Protein AF-A0A2S3ZR15-F1 (afdb_monomer_lite)

Sequence (200 aa):
MQLGELKTRAFDKMLEDNATDHAITLAQSPFASWFVGSDPYLRYAGQHGSSTFIANGQVTFKLRSFKETVTVAELVDGVYTFLESLFATTWALENALDQTGVDLQMSDNDAAYLGVSKLHVATVVLETLGEFVHRAEQVGNSWEIDLGDGNDLFATAISLAKMAGNKISKVSIQRIGSKDRLLSVSLNAVTTALNATTNH

pLDDT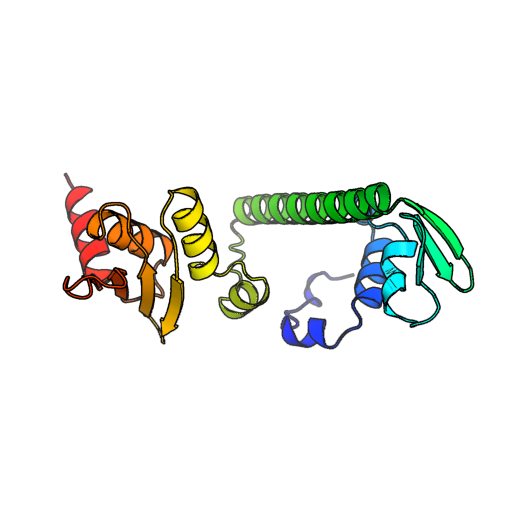: mean 73.23, std 13.87, range [26.91, 91.25]

Organism: NCBI:txid1259217

Radius of gyration: 22.7 Å; chains: 1; bounding box: 61×34×65 Å

Secondary structure (DSSP, 8-state):
--GGG-----HHHHHSS-HHHHHHHHHTSTTGGGSTT--TTTTTTTS-TTSEEEETTEEEEE-SS-EEEEEHHHHHHHHHHHHHHHHHHHHHHHHHHHHTT------HHHHHHTT--HHHHHHHHHHHTT--EEEEEEETTEEEEEE-S-S-HHHHHHHHHHHHGGG--EEEEEETT--S--EEEEHHHHHHHHHHHS--

Structure (mmCIF, N/CA/C/O backbone):
data_AF-A0A2S3ZR15-F1
#
_entry.id   AF-A0A2S3ZR15-F1
#
loop_
_atom_site.group_PDB
_atom_site.id
_atom_site.type_symbol
_atom_site.label_atom_id
_atom_site.label_alt_id
_atom_site.label_comp_id
_atom_site.label_asym_id
_atom_site.label_entity_id
_atom_site.label_seq_id
_atom_site.pdbx_PDB_ins_code
_atom_site.Cartn_x
_atom_site.Cartn_y
_atom_site.Cartn_z
_atom_site.occupancy
_atom_site.B_iso_or_equiv
_atom_site.auth_seq_id
_atom_site.auth_comp_id
_atom_site.auth_asym_id
_atom_site.auth_atom_id
_atom_site.pdbx_PDB_model_num
ATOM 1 N N . MET A 1 1 ? 27.452 11.574 10.977 1.00 38.44 1 MET A N 1
ATOM 2 C CA . MET A 1 1 ? 26.167 12.166 10.554 1.00 38.44 1 MET A CA 1
ATOM 3 C C . MET A 1 1 ? 25.129 11.727 11.576 1.00 38.44 1 MET A C 1
ATOM 5 O O . MET A 1 1 ? 24.963 10.528 11.756 1.00 38.44 1 MET A O 1
ATOM 9 N N . GLN A 1 2 ? 24.585 12.656 12.366 1.00 28.22 2 GLN A N 1
ATOM 10 C CA . GLN A 1 2 ? 23.639 12.337 13.442 1.00 28.22 2 GLN A CA 1
ATOM 11 C C . GLN A 1 2 ? 22.275 11.991 12.827 1.00 28.22 2 GLN A C 1
ATOM 13 O O . GLN A 1 2 ? 21.643 12.840 12.211 1.00 28.22 2 GLN A O 1
ATOM 18 N N . LEU A 1 3 ? 21.812 10.753 13.026 1.00 33.41 3 LEU A N 1
ATOM 19 C CA . LEU A 1 3 ? 20.482 10.263 12.617 1.00 33.41 3 LEU A CA 1
ATOM 20 C C . LEU A 1 3 ? 19.311 11.065 13.232 1.00 33.41 3 LEU A C 1
ATOM 22 O O . LEU A 1 3 ? 18.176 10.923 12.800 1.00 33.41 3 LEU A O 1
ATOM 26 N N . GLY A 1 4 ? 19.583 11.937 14.211 1.00 26.91 4 GLY A N 1
ATOM 27 C CA . GLY A 1 4 ? 18.593 12.761 14.907 1.00 26.91 4 GLY A CA 1
ATOM 28 C C . GLY A 1 4 ? 18.105 14.008 14.158 1.00 26.91 4 GLY A C 1
ATOM 29 O O . GLY A 1 4 ? 17.214 14.680 14.670 1.00 26.91 4 GLY A O 1
ATOM 30 N N . GLU A 1 5 ? 18.655 14.336 12.982 1.00 30.77 5 GLU A N 1
ATOM 31 C CA . GLU A 1 5 ? 18.182 15.463 12.152 1.00 30.77 5 GLU A CA 1
ATOM 32 C C . GLU A 1 5 ? 17.257 15.050 10.997 1.00 30.77 5 GLU A C 1
ATOM 34 O O . GLU A 1 5 ? 16.603 15.910 10.410 1.00 30.77 5 GLU A O 1
ATOM 39 N N . LEU A 1 6 ? 17.061 13.747 10.756 1.00 37.59 6 LEU A N 1
ATOM 40 C CA . LEU A 1 6 ? 15.919 13.221 9.987 1.00 37.59 6 LEU A CA 1
ATOM 41 C C . LEU A 1 6 ? 14.627 13.283 10.829 1.00 37.59 6 LEU A C 1
ATOM 43 O O . LEU A 1 6 ? 13.817 12.360 10.849 1.00 37.59 6 LEU A O 1
ATOM 47 N N . LYS A 1 7 ? 14.438 14.387 11.563 1.00 41.00 7 LYS A N 1
ATOM 48 C CA . LYS A 1 7 ? 13.196 14.712 12.262 1.00 41.00 7 LYS A CA 1
ATOM 49 C C . LYS A 1 7 ? 12.087 14.792 11.224 1.00 41.00 7 LYS A C 1
ATOM 51 O O . LYS A 1 7 ? 12.040 15.757 10.465 1.00 41.00 7 LYS A O 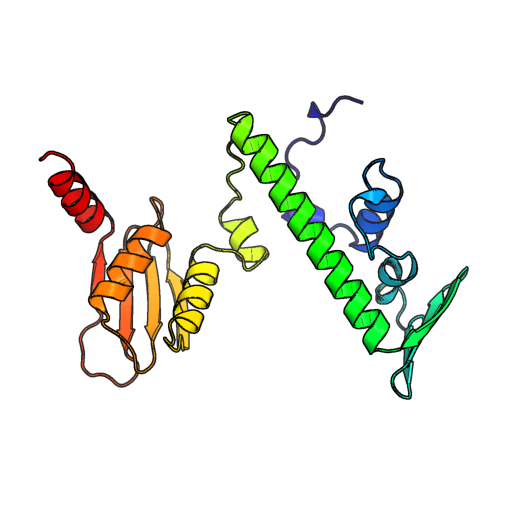1
ATOM 56 N N . THR A 1 8 ? 11.215 13.785 11.228 1.00 47.19 8 THR A N 1
ATOM 57 C CA . THR A 1 8 ? 9.780 13.918 10.940 1.00 47.19 8 THR A CA 1
ATOM 58 C C . THR A 1 8 ? 9.471 14.939 9.844 1.00 47.19 8 THR A C 1
ATOM 60 O O . THR A 1 8 ? 8.844 15.972 10.101 1.00 47.19 8 THR A O 1
ATOM 63 N N . ARG A 1 9 ? 9.936 14.704 8.613 1.00 48.72 9 ARG A N 1
ATOM 64 C CA . ARG A 1 9 ? 9.268 15.344 7.480 1.00 48.72 9 ARG A CA 1
ATOM 65 C C . ARG A 1 9 ? 7.929 14.631 7.341 1.00 48.72 9 ARG A C 1
ATOM 67 O O . ARG A 1 9 ? 7.907 13.411 7.250 1.00 48.72 9 ARG A O 1
ATOM 74 N N . ALA A 1 10 ? 6.832 15.383 7.403 1.00 52.41 10 ALA A N 1
ATOM 75 C CA . ALA A 1 10 ? 5.520 14.845 7.066 1.00 52.41 10 ALA A CA 1
ATOM 76 C C . ALA A 1 10 ? 5.596 14.227 5.662 1.00 52.41 10 ALA A C 1
ATOM 78 O O . ALA A 1 10 ? 6.242 14.820 4.791 1.00 52.41 10 ALA A O 1
ATOM 79 N N . PHE A 1 11 ? 4.965 13.068 5.456 1.00 50.41 11 PHE A N 1
ATOM 80 C CA . PHE A 1 11 ? 4.893 12.397 4.152 1.00 50.41 11 PHE A CA 1
ATOM 81 C C . PHE A 1 11 ? 4.492 13.376 3.041 1.00 50.41 11 PHE A C 1
ATOM 83 O O . PHE A 1 11 ? 5.105 13.368 1.979 1.00 50.41 11 PHE A O 1
ATOM 90 N N . ASP A 1 12 ? 3.591 14.316 3.343 1.00 45.72 12 ASP A N 1
ATOM 91 C CA . ASP A 1 12 ? 3.172 15.419 2.468 1.00 45.72 12 ASP A CA 1
ATOM 92 C C . ASP A 1 12 ? 4.337 16.189 1.823 1.00 45.72 12 ASP A C 1
ATOM 94 O O . ASP A 1 12 ? 4.263 16.568 0.660 1.00 45.72 12 ASP A O 1
ATOM 98 N N . LYS A 1 13 ? 5.451 16.385 2.541 1.00 46.31 13 LYS A N 1
ATOM 99 C CA . LYS A 1 13 ? 6.648 17.052 1.999 1.00 46.31 13 LYS A CA 1
ATOM 100 C C . LYS A 1 13 ? 7.517 16.132 1.147 1.00 46.31 13 LYS A C 1
ATOM 102 O O . LYS A 1 13 ? 8.247 16.628 0.303 1.00 46.31 13 LYS A O 1
ATOM 107 N N . MET A 1 14 ? 7.465 14.816 1.361 1.00 50.53 14 MET A N 1
ATOM 108 C CA . MET A 1 14 ? 8.132 13.855 0.472 1.00 50.53 14 MET A CA 1
ATOM 109 C C . MET A 1 14 ? 7.380 13.697 -0.856 1.00 50.53 14 MET A C 1
ATOM 111 O O . MET A 1 14 ? 8.009 13.321 -1.840 1.00 50.53 14 MET A O 1
ATOM 115 N N . LEU A 1 15 ? 6.078 14.015 -0.890 1.00 50.31 15 LEU A N 1
ATOM 116 C CA . LEU A 1 15 ? 5.246 14.027 -2.102 1.00 50.31 15 LEU A CA 1
ATOM 117 C C . LEU A 1 15 ? 5.545 15.203 -3.037 1.00 50.31 15 LEU A C 1
ATOM 119 O O . LEU A 1 15 ? 5.358 15.084 -4.245 1.00 50.31 15 LEU A O 1
ATOM 123 N N . GLU A 1 16 ? 5.998 16.332 -2.490 1.00 51.22 16 GLU A N 1
ATOM 124 C CA . GLU A 1 16 ? 6.440 17.484 -3.286 1.00 51.22 16 GLU A CA 1
ATOM 125 C C . GLU A 1 16 ? 7.793 17.227 -3.976 1.00 51.22 16 GLU A C 1
ATOM 127 O O . GLU A 1 16 ? 8.112 17.867 -4.980 1.00 51.22 16 GLU A O 1
ATOM 132 N N . ASP A 1 17 ? 8.568 16.265 -3.465 1.00 54.50 17 ASP A N 1
ATOM 133 C CA . ASP A 1 17 ? 9.881 15.894 -3.979 1.00 54.50 17 ASP A CA 1
ATOM 134 C C . ASP A 1 17 ? 9.760 14.871 -5.129 1.00 54.50 17 ASP A C 1
ATOM 136 O O . ASP A 1 17 ? 8.945 13.947 -5.125 1.00 54.50 17 ASP A O 1
ATOM 140 N N . ASN A 1 18 ? 10.608 15.018 -6.147 1.00 62.28 18 ASN A N 1
ATOM 141 C CA . ASN A 1 18 ? 10.594 14.176 -7.339 1.00 62.28 18 ASN A CA 1
ATOM 142 C C . ASN A 1 18 ? 10.956 12.724 -6.977 1.00 62.28 18 ASN A C 1
ATOM 144 O O . ASN A 1 18 ? 12.038 12.465 -6.453 1.00 62.28 18 ASN A O 1
ATOM 148 N N . ALA A 1 19 ? 10.087 11.757 -7.293 1.00 63.28 19 ALA A N 1
ATOM 149 C CA . ALA A 1 19 ? 10.317 10.331 -7.016 1.00 63.28 19 ALA A CA 1
ATOM 150 C C . ALA A 1 19 ? 11.665 9.816 -7.564 1.00 63.28 19 ALA A C 1
ATOM 152 O O . ALA A 1 19 ? 12.284 8.920 -6.986 1.00 63.28 19 ALA A O 1
ATOM 153 N N . THR A 1 20 ? 12.163 10.420 -8.646 1.00 63.62 20 THR A N 1
ATOM 154 C CA . THR A 1 20 ? 13.496 10.133 -9.183 1.00 63.62 20 THR A CA 1
ATOM 155 C C . THR A 1 20 ? 14.621 10.554 -8.234 1.00 63.62 20 THR A C 1
ATOM 157 O O . THR A 1 20 ? 15.607 9.830 -8.130 1.00 63.62 20 THR A O 1
ATOM 160 N N . ASP A 1 21 ? 14.492 11.667 -7.511 1.00 70.56 21 ASP A N 1
ATOM 161 C CA . ASP A 1 21 ? 15.525 12.146 -6.582 1.00 70.56 21 ASP A CA 1
ATOM 162 C C . ASP A 1 21 ? 15.632 11.228 -5.356 1.00 70.56 21 ASP A C 1
ATOM 164 O O . ASP A 1 21 ? 16.738 10.905 -4.907 1.00 70.56 21 ASP A O 1
ATOM 168 N N . HIS A 1 22 ? 14.499 10.708 -4.873 1.00 72.69 22 HIS A N 1
ATOM 169 C CA . HIS A 1 22 ? 14.476 9.672 -3.833 1.00 72.69 22 HIS A CA 1
ATOM 170 C C . HIS A 1 22 ? 15.120 8.371 -4.320 1.00 72.69 22 HIS A C 1
ATOM 172 O O . HIS A 1 22 ? 15.939 7.784 -3.611 1.00 72.69 22 HIS A O 1
ATOM 178 N N . ALA A 1 23 ? 14.832 7.952 -5.555 1.00 68.19 23 ALA A N 1
ATOM 179 C CA . ALA A 1 23 ? 15.449 6.767 -6.150 1.00 68.19 23 ALA A CA 1
ATOM 180 C C . ALA A 1 23 ? 16.969 6.930 -6.356 1.00 68.19 23 ALA A C 1
ATOM 182 O O . ALA A 1 23 ? 17.732 5.987 -6.135 1.00 68.19 23 ALA A O 1
ATOM 183 N N . ILE A 1 24 ? 17.432 8.124 -6.746 1.00 70.56 24 ILE A N 1
ATOM 184 C CA . ILE A 1 24 ? 18.864 8.450 -6.848 1.00 70.56 24 ILE A CA 1
ATOM 185 C C . ILE A 1 24 ? 19.519 8.403 -5.465 1.00 70.56 24 ILE A C 1
ATOM 187 O O . ILE A 1 24 ? 20.578 7.790 -5.314 1.00 70.56 24 ILE A O 1
ATOM 191 N N . THR A 1 25 ? 18.879 8.998 -4.459 1.00 77.06 25 THR A N 1
ATOM 192 C CA . THR A 1 25 ? 19.373 9.009 -3.076 1.00 77.06 25 THR A CA 1
ATOM 193 C C . THR A 1 25 ? 19.506 7.591 -2.528 1.00 77.06 25 THR A C 1
ATOM 195 O O . THR A 1 25 ? 20.550 7.238 -1.977 1.00 77.06 25 THR A O 1
ATOM 198 N N . LEU A 1 26 ? 18.493 6.744 -2.740 1.00 75.06 26 LEU A N 1
ATOM 199 C CA . LEU A 1 26 ? 18.525 5.341 -2.333 1.00 75.06 26 LEU A CA 1
ATOM 200 C C . LEU A 1 26 ? 19.681 4.585 -2.997 1.00 75.06 26 LEU A C 1
ATOM 202 O O . LEU A 1 26 ? 20.418 3.866 -2.323 1.00 75.06 26 LEU A O 1
ATOM 206 N N . ALA A 1 27 ? 19.881 4.783 -4.298 1.00 72.44 27 ALA A N 1
ATOM 207 C CA . ALA A 1 27 ? 20.930 4.110 -5.055 1.00 72.44 27 ALA A CA 1
ATOM 208 C C . ALA A 1 27 ? 22.353 4.509 -4.645 1.00 72.44 27 ALA A C 1
ATOM 210 O O . ALA A 1 27 ? 23.287 3.730 -4.819 1.00 72.44 27 ALA A O 1
ATOM 211 N N . GLN A 1 28 ? 22.522 5.726 -4.133 1.00 79.50 28 GLN A N 1
ATOM 212 C CA . GLN A 1 28 ? 23.793 6.215 -3.600 1.00 79.50 28 GLN A CA 1
ATOM 213 C C . GLN A 1 28 ? 23.979 5.858 -2.118 1.00 79.50 28 GLN A C 1
ATOM 215 O O . GLN A 1 28 ? 25.041 6.119 -1.550 1.00 79.50 28 GLN A O 1
ATOM 220 N N . SER A 1 29 ? 22.964 5.271 -1.480 1.00 79.81 29 SER A N 1
ATOM 221 C CA . SER A 1 29 ? 23.011 4.908 -0.069 1.00 79.81 29 SER A CA 1
ATOM 222 C C . SER A 1 29 ? 23.738 3.573 0.163 1.00 79.81 29 SER A C 1
ATOM 224 O O . SER A 1 29 ? 23.761 2.709 -0.719 1.00 79.81 29 SER A O 1
ATOM 226 N N . PRO A 1 30 ? 24.258 3.331 1.382 1.00 82.00 30 PRO A N 1
ATOM 227 C CA . PRO A 1 30 ? 24.790 2.024 1.777 1.00 82.00 30 PRO A CA 1
ATOM 228 C C . PRO A 1 30 ? 23.768 0.877 1.707 1.00 82.00 30 PRO A C 1
ATOM 230 O O . PRO A 1 30 ? 24.160 -0.286 1.752 1.00 82.00 30 PRO A O 1
ATOM 233 N N . PHE A 1 31 ? 22.475 1.198 1.609 1.00 79.69 31 PHE A N 1
ATOM 234 C CA . PHE A 1 31 ? 21.369 0.241 1.608 1.00 79.69 31 PHE A CA 1
ATOM 235 C C . PHE A 1 31 ? 20.903 -0.130 0.201 1.00 79.69 31 PHE A C 1
ATOM 237 O O . PHE A 1 31 ? 19.981 -0.924 0.068 1.00 79.69 31 PHE A O 1
ATOM 244 N N . ALA A 1 32 ? 21.523 0.406 -0.856 1.00 78.44 32 ALA A N 1
ATOM 245 C CA . ALA A 1 32 ? 21.115 0.138 -2.236 1.00 78.44 32 ALA A CA 1
ATOM 246 C C . ALA A 1 32 ? 21.038 -1.368 -2.558 1.00 78.44 32 ALA A C 1
ATOM 248 O O . ALA A 1 32 ? 20.158 -1.798 -3.297 1.00 78.44 32 ALA A O 1
ATOM 249 N N . SER A 1 33 ? 21.918 -2.181 -1.962 1.00 81.50 33 SER A N 1
ATOM 250 C CA . SER A 1 33 ? 21.937 -3.638 -2.141 1.00 81.50 33 SER A CA 1
ATOM 251 C C . SER A 1 33 ? 20.734 -4.368 -1.536 1.00 81.50 33 SER A C 1
ATOM 253 O O . SER A 1 33 ? 20.522 -5.532 -1.865 1.00 81.50 33 SER A O 1
ATOM 255 N N . TRP A 1 34 ? 19.953 -3.720 -0.669 1.00 79.56 34 TRP A N 1
ATOM 256 C CA . TRP A 1 34 ? 18.736 -4.296 -0.088 1.00 79.56 34 TRP A CA 1
ATOM 257 C C . TRP A 1 34 ? 17.544 -4.206 -1.049 1.00 79.56 34 TRP A C 1
ATOM 259 O O . TRP A 1 34 ? 16.574 -4.940 -0.887 1.00 79.56 34 TRP A O 1
ATOM 269 N N . PHE A 1 35 ? 17.634 -3.357 -2.079 1.00 77.62 35 PHE A N 1
ATOM 270 C CA . PHE A 1 35 ? 16.552 -3.084 -3.023 1.00 77.62 35 PHE A CA 1
ATOM 271 C C . PHE A 1 35 ? 16.882 -3.634 -4.416 1.00 77.62 35 PHE A C 1
ATOM 273 O O . PHE A 1 35 ? 17.367 -2.921 -5.305 1.00 77.62 35 PHE A O 1
ATOM 280 N N . VAL A 1 36 ? 16.636 -4.933 -4.588 1.00 75.81 36 VAL A N 1
ATOM 281 C CA . VAL A 1 36 ? 16.793 -5.656 -5.861 1.00 75.81 36 VAL A CA 1
ATOM 282 C C . VAL A 1 36 ? 15.756 -5.148 -6.867 1.00 75.81 36 VAL A C 1
ATOM 284 O O . VAL A 1 36 ? 14.656 -4.794 -6.479 1.00 75.81 36 VAL A O 1
ATOM 287 N N . GLY A 1 37 ? 16.093 -5.056 -8.156 1.00 67.06 37 GLY A N 1
ATOM 288 C CA . GLY A 1 37 ? 15.177 -4.509 -9.171 1.00 67.06 37 GLY A CA 1
ATOM 289 C C . GLY A 1 37 ? 15.108 -2.978 -9.194 1.00 67.06 37 GLY A C 1
ATOM 290 O O . GLY A 1 37 ? 14.327 -2.401 -9.940 1.00 67.06 37 GLY A O 1
ATOM 291 N N . SER A 1 38 ? 15.954 -2.280 -8.429 1.00 66.62 38 SER A N 1
ATOM 292 C CA . SER A 1 38 ? 16.072 -0.818 -8.482 1.00 66.62 38 SER A CA 1
ATOM 293 C C . SER A 1 38 ? 16.877 -0.329 -9.692 1.00 66.62 38 SER A C 1
ATOM 295 O O . SER A 1 38 ? 17.641 0.623 -9.564 1.00 66.62 38 SER A O 1
ATOM 297 N N . ASP A 1 39 ? 16.776 -0.954 -10.864 1.00 69.44 39 ASP A N 1
ATOM 298 C CA . ASP A 1 39 ? 17.681 -0.665 -11.978 1.00 69.44 39 ASP A CA 1
ATOM 299 C C . ASP A 1 39 ? 17.660 0.812 -12.412 1.00 69.44 39 ASP A C 1
ATOM 301 O O . ASP A 1 39 ? 16.609 1.462 -12.376 1.00 69.44 39 ASP A O 1
ATOM 305 N N . PRO A 1 40 ? 18.799 1.377 -12.865 1.00 64.25 40 PRO A N 1
ATOM 306 C CA . PRO A 1 40 ? 18.892 2.787 -13.231 1.00 64.25 40 PRO A CA 1
ATOM 307 C C . PRO A 1 40 ? 17.815 3.252 -14.217 1.00 64.25 40 PRO A C 1
ATOM 309 O O . PRO A 1 40 ? 17.352 4.381 -14.098 1.00 64.25 40 PRO A O 1
ATOM 312 N N . TYR A 1 41 ? 17.390 2.409 -15.161 1.00 62.28 41 TYR A N 1
ATOM 313 C CA . TYR A 1 41 ? 16.421 2.782 -16.196 1.00 62.28 41 TYR A CA 1
ATOM 314 C C . TYR A 1 41 ? 14.986 2.942 -15.680 1.00 62.28 41 TYR A C 1
ATOM 316 O O . TYR A 1 41 ? 14.265 3.812 -16.174 1.00 62.28 41 TYR A O 1
ATOM 324 N N . LEU A 1 42 ? 14.594 2.202 -14.637 1.00 63.25 42 LEU A N 1
ATOM 325 C CA . LEU A 1 42 ? 13.291 2.351 -13.976 1.00 63.25 42 LEU A CA 1
ATOM 326 C C . LEU A 1 42 ? 13.144 3.727 -13.308 1.00 63.25 42 LEU A C 1
ATOM 328 O O . LEU A 1 42 ? 12.047 4.275 -13.231 1.00 63.25 42 LEU A O 1
ATOM 332 N N . ARG A 1 43 ? 14.263 4.335 -12.897 1.00 63.84 43 ARG A N 1
ATOM 333 C CA . ARG A 1 43 ? 14.312 5.603 -12.145 1.00 63.84 43 ARG A CA 1
ATOM 334 C C . ARG A 1 43 ? 14.024 6.839 -13.004 1.00 63.84 43 ARG A C 1
ATOM 336 O O . ARG A 1 43 ? 13.597 7.868 -12.480 1.00 63.84 43 ARG A O 1
ATOM 343 N N . TYR A 1 44 ? 14.261 6.746 -14.315 1.00 59.97 44 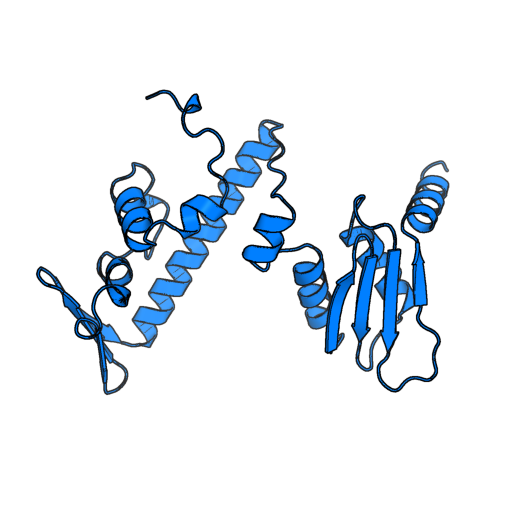TYR A N 1
ATOM 344 C CA . TYR A 1 44 ? 14.162 7.874 -15.253 1.00 59.97 44 TYR A CA 1
ATOM 345 C C . TYR A 1 44 ? 12.991 7.762 -16.238 1.00 59.97 44 TYR A C 1
ATOM 347 O O . TYR A 1 44 ? 12.789 8.669 -17.047 1.00 59.97 44 TYR A O 1
ATOM 355 N N . ALA A 1 45 ? 12.206 6.681 -16.183 1.00 56.19 45 ALA A N 1
ATOM 356 C CA . ALA A 1 45 ? 11.156 6.392 -17.161 1.00 56.19 45 ALA A CA 1
ATOM 357 C C . ALA A 1 45 ? 10.053 7.472 -17.240 1.00 56.19 45 ALA A C 1
ATOM 359 O O . ALA A 1 45 ? 9.410 7.592 -18.282 1.00 56.19 45 ALA A O 1
ATOM 360 N N . GLY A 1 46 ? 9.862 8.268 -16.177 1.00 52.62 46 GLY A N 1
ATOM 361 C CA . GLY A 1 46 ? 8.828 9.307 -16.086 1.00 52.62 46 GLY A CA 1
ATOM 362 C C . GLY A 1 46 ? 9.274 10.750 -16.364 1.00 52.62 46 GLY A C 1
ATOM 363 O O . GLY A 1 46 ? 8.418 11.618 -16.498 1.00 52.62 46 GLY A O 1
ATOM 364 N N . GLN A 1 47 ? 10.578 11.047 -16.461 1.00 54.50 47 GLN A N 1
ATOM 365 C CA . GLN A 1 47 ? 11.044 12.448 -16.481 1.00 54.50 47 GLN A CA 1
ATOM 366 C C . GLN A 1 47 ? 11.019 13.120 -17.864 1.00 54.50 47 GLN A C 1
ATOM 368 O O . GLN A 1 47 ? 11.050 14.348 -17.949 1.00 54.50 47 GLN A O 1
ATOM 373 N N . HIS A 1 48 ? 10.917 12.357 -18.957 1.00 52.53 48 HIS A N 1
ATOM 374 C CA . HIS A 1 48 ? 10.874 12.913 -20.309 1.00 52.53 48 HIS A CA 1
ATOM 375 C C . HIS A 1 48 ? 9.920 12.117 -21.208 1.00 52.53 48 HIS A C 1
ATOM 377 O O . HIS A 1 48 ? 10.167 10.960 -21.520 1.00 52.53 48 HIS A O 1
ATOM 383 N N . GLY A 1 49 ? 8.860 12.747 -21.725 1.00 53.00 49 GLY A N 1
ATOM 384 C CA . GLY A 1 49 ? 7.847 12.089 -22.576 1.00 53.00 49 GLY A CA 1
ATOM 385 C C . GLY A 1 49 ? 8.348 11.489 -23.906 1.00 53.00 49 GLY A C 1
ATOM 386 O O . GLY A 1 49 ? 7.546 10.986 -24.680 1.00 53.00 49 GLY A O 1
ATOM 387 N N . SER A 1 50 ? 9.656 11.538 -24.189 1.00 57.59 50 SER A N 1
ATOM 388 C CA . SER A 1 50 ? 10.302 10.940 -25.371 1.00 57.59 50 SER A CA 1
ATOM 389 C C . SER A 1 50 ? 11.406 9.925 -25.037 1.00 57.59 50 SER A C 1
ATOM 391 O O . SER A 1 50 ? 12.123 9.492 -25.940 1.00 57.59 50 SER A O 1
ATOM 393 N N . SER A 1 51 ? 11.584 9.551 -23.763 1.00 66.75 51 SER A N 1
ATOM 394 C CA . SER A 1 51 ? 12.663 8.648 -23.332 1.00 66.75 51 SER A CA 1
ATOM 395 C C . SER A 1 51 ? 12.257 7.184 -23.198 1.00 66.75 51 SER A C 1
ATOM 397 O O . SER A 1 51 ? 13.130 6.347 -22.984 1.00 66.75 51 SER A O 1
ATOM 399 N N . THR A 1 52 ? 10.974 6.856 -23.340 1.00 73.88 52 THR A N 1
ATOM 400 C CA . THR A 1 52 ? 10.468 5.485 -23.202 1.00 73.88 52 THR A CA 1
ATOM 401 C C . THR A 1 52 ? 9.512 5.185 -24.350 1.00 73.88 52 THR A C 1
ATOM 403 O O . THR A 1 52 ? 8.584 5.951 -24.600 1.00 73.88 52 THR A O 1
ATOM 406 N N . PHE A 1 53 ? 9.736 4.078 -25.055 1.00 81.38 53 PHE A N 1
ATOM 407 C CA . PHE A 1 53 ? 8.904 3.648 -26.179 1.00 81.38 53 PHE A CA 1
ATOM 408 C C . PHE A 1 53 ? 8.458 2.211 -25.967 1.00 81.38 53 PHE A C 1
ATOM 410 O O . PHE A 1 53 ? 9.283 1.361 -25.647 1.00 81.38 53 PHE A O 1
ATOM 417 N N . ILE A 1 54 ? 7.173 1.938 -26.182 1.00 84.00 54 ILE A N 1
ATOM 418 C CA . ILE A 1 54 ? 6.621 0.585 -26.121 1.00 84.00 54 ILE A CA 1
ATOM 419 C C . ILE A 1 54 ? 6.181 0.195 -27.529 1.00 84.00 54 ILE A C 1
ATOM 421 O O . ILE A 1 54 ? 5.332 0.860 -28.121 1.00 84.00 54 ILE A O 1
ATOM 425 N N . ALA A 1 55 ? 6.767 -0.866 -28.076 1.00 87.75 55 ALA A N 1
ATOM 426 C CA . ALA A 1 55 ? 6.411 -1.391 -29.391 1.00 87.75 55 ALA A CA 1
ATOM 427 C C . ALA A 1 55 ? 6.658 -2.900 -29.442 1.00 87.75 55 ALA A C 1
ATOM 429 O O . ALA A 1 55 ? 7.673 -3.382 -28.950 1.00 87.75 55 ALA A O 1
ATOM 430 N N . ASN A 1 56 ? 5.740 -3.649 -30.060 1.00 89.12 56 ASN A N 1
ATOM 431 C CA . ASN A 1 56 ? 5.878 -5.094 -30.300 1.00 89.12 56 ASN A CA 1
ATOM 432 C C . ASN A 1 56 ? 6.229 -5.919 -29.042 1.00 89.12 56 ASN A C 1
ATOM 434 O O . ASN A 1 56 ? 7.051 -6.829 -29.104 1.00 89.12 56 ASN A O 1
ATOM 438 N N . GLY A 1 57 ? 5.633 -5.588 -27.890 1.00 87.62 57 GLY A N 1
ATOM 439 C CA . GLY A 1 57 ? 5.893 -6.288 -26.623 1.00 87.62 57 GLY A CA 1
ATOM 440 C C . GLY A 1 57 ? 7.258 -5.986 -25.993 1.00 87.62 57 GLY A C 1
ATOM 441 O O . GLY A 1 57 ? 7.653 -6.657 -25.040 1.00 87.62 57 GLY A O 1
ATOM 442 N N . GLN A 1 58 ? 7.969 -4.979 -26.500 1.00 89.50 58 GLN A N 1
ATOM 443 C CA . GLN A 1 58 ? 9.236 -4.501 -25.962 1.00 89.50 58 GLN A CA 1
ATOM 444 C C . GLN A 1 58 ? 9.109 -3.070 -25.454 1.00 89.50 58 GLN A C 1
ATOM 446 O O . GLN A 1 58 ? 8.325 -2.273 -25.977 1.00 89.50 58 GLN A O 1
ATOM 451 N N . VAL A 1 59 ? 9.918 -2.755 -24.450 1.00 85.62 59 VAL A N 1
ATOM 452 C CA . VAL A 1 59 ? 10.082 -1.422 -23.885 1.00 85.62 59 VAL A CA 1
ATOM 453 C C . VAL A 1 59 ? 11.514 -0.977 -24.128 1.00 85.62 59 VAL A C 1
ATOM 455 O O . VAL A 1 59 ? 12.465 -1.596 -23.657 1.00 85.62 59 VAL A O 1
ATOM 458 N N . THR A 1 60 ? 11.673 0.104 -24.882 1.00 85.81 60 THR A N 1
ATOM 459 C CA . THR A 1 60 ? 12.965 0.736 -25.134 1.00 85.81 60 THR A CA 1
ATOM 460 C C . THR A 1 60 ? 13.112 1.968 -24.259 1.00 85.81 60 THR A C 1
ATOM 462 O O . THR A 1 60 ? 12.357 2.934 -24.400 1.00 85.81 60 THR A O 1
ATOM 465 N N . PHE A 1 61 ? 14.149 1.969 -23.430 1.00 83.38 61 PHE A N 1
ATOM 466 C CA . PHE A 1 61 ? 14.603 3.135 -22.684 1.00 83.38 61 PHE A CA 1
ATOM 467 C C . PHE A 1 61 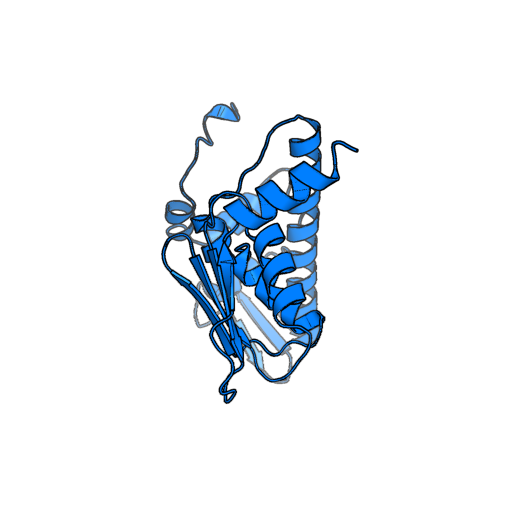? 15.676 3.856 -23.497 1.00 83.38 61 PHE A C 1
ATOM 469 O O . PHE A 1 61 ? 16.665 3.257 -23.923 1.00 83.38 61 PHE A O 1
ATOM 476 N N . LYS A 1 62 ? 15.488 5.152 -23.734 1.00 76.06 62 LYS A N 1
ATOM 477 C CA . LYS A 1 62 ? 16.420 6.028 -24.443 1.00 76.06 62 LYS A CA 1
ATOM 478 C C . LYS A 1 62 ? 16.664 7.282 -23.610 1.00 76.06 62 LYS A C 1
ATOM 480 O O . LYS A 1 62 ? 16.014 8.312 -23.778 1.00 76.06 62 LYS A O 1
ATOM 485 N N . LEU A 1 63 ? 17.636 7.175 -22.717 1.00 74.06 63 LEU A N 1
ATOM 486 C CA . LEU A 1 63 ? 18.135 8.255 -21.876 1.00 74.06 63 LEU A CA 1
ATOM 487 C C . LEU A 1 63 ? 19.421 8.834 -22.482 1.00 74.06 63 LEU A C 1
ATOM 489 O O . LEU A 1 63 ? 20.032 8.251 -23.378 1.00 74.06 63 LEU A O 1
ATOM 493 N N . ARG A 1 64 ? 19.862 9.995 -21.986 1.00 70.31 64 ARG A N 1
ATOM 494 C CA . ARG A 1 64 ? 21.048 10.698 -22.512 1.00 70.31 64 ARG A CA 1
ATOM 495 C C . ARG A 1 64 ? 22.329 9.854 -22.458 1.00 70.31 64 ARG A C 1
ATOM 497 O O . ARG A 1 64 ? 23.152 9.949 -23.361 1.00 70.31 64 ARG A O 1
ATOM 504 N N . SER A 1 65 ? 22.499 9.063 -21.402 1.00 68.94 65 SER A N 1
ATOM 505 C CA . SER A 1 65 ? 23.684 8.233 -21.142 1.00 68.94 65 SER A CA 1
ATOM 506 C C . SER A 1 65 ? 23.403 6.731 -21.197 1.00 68.94 65 SER A C 1
ATOM 508 O O . SER A 1 65 ? 24.314 5.940 -20.972 1.00 68.94 65 SER A O 1
ATOM 510 N N . PHE A 1 66 ? 22.161 6.326 -21.469 1.00 72.38 66 PHE A N 1
ATOM 511 C CA . PHE A 1 66 ? 21.731 4.942 -21.325 1.00 72.38 66 PHE A CA 1
ATOM 512 C C . PHE A 1 66 ? 20.691 4.577 -22.380 1.00 72.38 66 PHE A C 1
ATOM 514 O O . PHE A 1 66 ? 19.728 5.315 -22.594 1.00 72.38 66 PHE A O 1
ATOM 521 N N . LYS A 1 67 ? 20.881 3.434 -23.039 1.00 80.69 67 LYS A N 1
ATOM 522 C CA . LYS A 1 67 ? 19.912 2.887 -23.983 1.00 80.69 67 LYS A CA 1
ATOM 523 C C . LYS A 1 67 ? 19.806 1.387 -23.779 1.00 80.69 67 LYS A C 1
ATOM 525 O O . LYS A 1 67 ? 20.798 0.685 -23.941 1.00 80.69 67 LYS A O 1
ATOM 530 N N . GLU A 1 68 ? 18.601 0.919 -23.508 1.00 84.25 68 GLU A N 1
ATOM 531 C CA . GLU A 1 68 ? 18.317 -0.499 -23.309 1.00 84.25 68 GLU A CA 1
ATOM 532 C C . GLU A 1 68 ? 16.957 -0.846 -23.903 1.00 84.25 68 GLU A C 1
ATOM 534 O O . GLU A 1 68 ? 16.114 0.024 -24.139 1.00 84.25 68 GLU A O 1
ATOM 539 N N . THR A 1 69 ? 16.757 -2.114 -24.234 1.00 87.50 69 THR A N 1
ATOM 540 C CA . THR A 1 69 ? 15.461 -2.634 -24.655 1.00 87.50 69 THR A CA 1
ATOM 541 C C . THR A 1 69 ? 15.223 -3.945 -23.942 1.00 87.50 69 THR A C 1
ATOM 543 O O . THR A 1 69 ? 16.036 -4.855 -24.058 1.00 87.50 69 THR A O 1
ATOM 546 N N . VAL A 1 70 ? 14.112 -4.004 -23.224 1.00 88.00 70 VAL A N 1
ATOM 547 C CA . VAL A 1 70 ? 13.660 -5.172 -22.468 1.00 88.00 70 VAL A CA 1
ATOM 548 C C . VAL A 1 70 ? 12.297 -5.596 -22.987 1.00 88.00 70 VAL A C 1
ATOM 550 O O . VAL A 1 70 ? 11.586 -4.813 -23.627 1.00 88.00 70 VAL A O 1
ATOM 553 N N . THR A 1 71 ? 11.900 -6.833 -22.733 1.00 91.25 71 THR A N 1
ATOM 554 C CA . THR A 1 71 ? 10.510 -7.238 -22.948 1.00 91.25 71 THR A CA 1
ATOM 555 C C . THR A 1 71 ? 9.603 -6.606 -21.891 1.00 91.25 71 THR A C 1
ATOM 557 O O . THR A 1 71 ? 10.035 -6.264 -20.791 1.00 91.25 71 THR A O 1
ATOM 560 N N . VAL A 1 72 ? 8.312 -6.460 -22.203 1.00 85.44 72 VAL A N 1
ATOM 561 C CA . VAL A 1 72 ? 7.319 -6.024 -21.205 1.00 85.44 72 VAL A CA 1
ATOM 562 C C . VAL A 1 72 ? 7.291 -6.979 -20.006 1.00 85.44 72 VAL A C 1
ATOM 564 O O . VAL A 1 72 ? 7.139 -6.522 -18.881 1.00 85.44 72 VAL A O 1
ATOM 567 N N . ALA A 1 73 ? 7.475 -8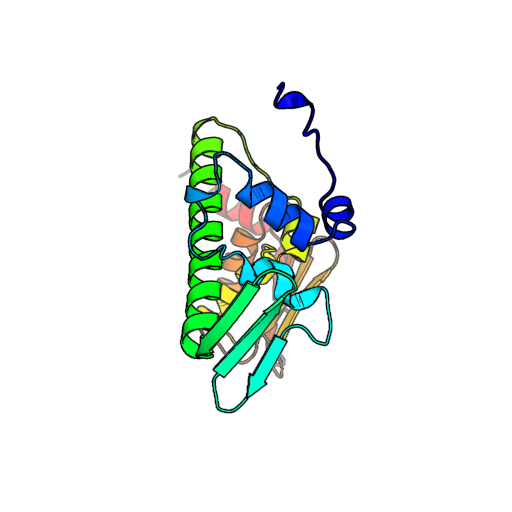.284 -20.234 1.00 87.44 73 ALA A N 1
ATOM 568 C CA . ALA A 1 73 ? 7.493 -9.282 -19.169 1.00 87.44 73 ALA A CA 1
ATOM 569 C C . ALA A 1 73 ? 8.656 -9.058 -18.191 1.00 87.44 73 ALA A C 1
ATOM 571 O O . ALA A 1 73 ? 8.421 -8.987 -16.992 1.00 87.44 73 ALA A O 1
ATOM 572 N N . GLU A 1 74 ? 9.877 -8.870 -18.699 1.00 85.94 74 GLU A N 1
ATOM 573 C CA . GLU A 1 74 ? 11.056 -8.570 -17.871 1.00 85.94 74 GLU A CA 1
ATOM 574 C C . GLU A 1 74 ? 10.904 -7.245 -17.121 1.00 85.94 74 GLU A C 1
ATOM 576 O O . GLU A 1 74 ? 11.278 -7.145 -15.957 1.00 85.94 74 GLU A O 1
ATOM 581 N N . LEU A 1 75 ? 10.316 -6.228 -17.761 1.00 83.19 75 LEU A N 1
ATOM 582 C CA . LEU A 1 75 ? 10.065 -4.952 -17.097 1.00 83.19 75 LEU A CA 1
ATOM 583 C C . LEU A 1 75 ? 9.108 -5.108 -15.911 1.00 83.19 75 LEU A C 1
ATOM 585 O O . LEU A 1 75 ? 9.350 -4.558 -14.839 1.00 83.19 75 LEU A O 1
ATOM 589 N N . VAL A 1 76 ? 8.008 -5.832 -16.118 1.00 83.69 76 VAL A N 1
ATOM 590 C CA . VAL A 1 76 ? 7.010 -6.093 -15.077 1.00 83.69 76 VAL A CA 1
ATOM 591 C C . VAL A 1 76 ? 7.629 -6.909 -13.943 1.00 83.69 76 VAL A C 1
ATOM 593 O O . VAL A 1 76 ? 7.461 -6.543 -12.783 1.00 83.69 76 VAL A O 1
ATOM 596 N N . ASP A 1 77 ? 8.393 -7.951 -14.268 1.00 84.94 77 ASP A N 1
ATOM 597 C CA . ASP A 1 77 ? 9.116 -8.776 -13.294 1.00 84.94 77 ASP A CA 1
ATOM 598 C C . ASP A 1 77 ? 10.104 -7.948 -12.454 1.00 84.94 77 ASP A C 1
ATOM 600 O O . ASP A 1 77 ? 10.117 -8.046 -11.227 1.00 84.94 77 ASP A O 1
ATOM 604 N N . GLY A 1 78 ? 10.856 -7.040 -13.086 1.00 82.69 78 GLY A N 1
ATOM 605 C CA . GLY A 1 78 ? 11.754 -6.115 -12.390 1.00 82.69 78 GLY A CA 1
ATOM 606 C C . GLY A 1 78 ? 11.021 -5.163 -11.438 1.00 82.69 78 GLY A C 1
ATOM 607 O O . GLY A 1 78 ? 11.482 -4.933 -10.319 1.00 82.69 78 GLY A O 1
ATOM 608 N N . VAL A 1 79 ? 9.845 -4.657 -11.834 1.00 80.31 79 VAL A N 1
ATOM 609 C CA . VAL A 1 79 ? 8.993 -3.826 -10.963 1.00 80.31 79 VAL A CA 1
ATOM 610 C C . VAL A 1 79 ? 8.470 -4.629 -9.772 1.00 80.31 79 VAL A C 1
ATOM 612 O O . VAL A 1 79 ? 8.532 -4.136 -8.645 1.00 80.31 79 VAL A O 1
ATOM 615 N N . TYR A 1 80 ? 7.990 -5.857 -9.987 1.00 81.44 80 TYR A N 1
ATOM 616 C CA . TYR A 1 80 ? 7.542 -6.723 -8.892 1.00 81.44 80 TYR A CA 1
ATOM 617 C C . TYR A 1 80 ? 8.688 -7.074 -7.947 1.00 81.44 80 TYR A C 1
ATOM 619 O O . TYR A 1 80 ? 8.538 -6.905 -6.742 1.00 81.44 80 TYR A O 1
ATOM 627 N N . THR A 1 81 ? 9.851 -7.440 -8.481 1.00 84.12 81 THR A N 1
ATOM 628 C CA . THR A 1 81 ? 11.061 -7.709 -7.692 1.00 84.12 81 THR A CA 1
ATOM 629 C C . THR A 1 81 ? 11.441 -6.503 -6.825 1.00 84.12 81 THR A C 1
ATOM 631 O O . THR A 1 81 ? 11.770 -6.650 -5.646 1.00 84.12 81 THR A O 1
ATOM 634 N N . PHE A 1 82 ? 11.344 -5.288 -7.377 1.00 81.62 82 PHE A N 1
ATOM 635 C CA . PHE A 1 82 ? 11.575 -4.064 -6.613 1.00 81.62 82 PHE A CA 1
ATOM 636 C C . PHE A 1 82 ? 10.565 -3.880 -5.485 1.00 81.62 82 PHE A C 1
ATOM 638 O O . PHE A 1 82 ? 10.974 -3.647 -4.344 1.00 81.62 82 PHE A O 1
ATOM 645 N N . LEU A 1 83 ? 9.271 -4.036 -5.767 1.00 80.31 83 LEU A N 1
ATOM 646 C CA . LEU A 1 83 ? 8.228 -3.961 -4.744 1.00 80.31 83 LEU A CA 1
ATOM 647 C C . LEU A 1 83 ? 8.421 -5.022 -3.654 1.00 80.31 83 LEU A C 1
ATOM 649 O O . LEU A 1 83 ? 8.333 -4.695 -2.475 1.00 80.31 83 LEU A O 1
ATOM 653 N N . GLU A 1 84 ? 8.748 -6.259 -4.018 1.00 78.81 84 GLU A N 1
ATOM 654 C CA . GLU A 1 84 ? 9.040 -7.338 -3.071 1.00 78.81 84 GLU A CA 1
ATOM 655 C C . GLU A 1 84 ? 10.221 -6.988 -2.165 1.00 78.81 84 GLU A C 1
ATOM 657 O O . GLU A 1 84 ? 10.122 -7.129 -0.946 1.00 78.81 84 GLU A O 1
ATOM 662 N N . SER A 1 85 ? 11.315 -6.469 -2.731 1.00 81.50 85 SER A N 1
ATOM 663 C CA . SER A 1 85 ? 12.480 -6.046 -1.947 1.00 81.50 85 SER A CA 1
ATOM 664 C C . SER A 1 85 ? 12.154 -4.891 -0.995 1.00 81.50 85 SER A C 1
ATOM 666 O O . SER A 1 85 ? 12.622 -4.868 0.148 1.00 81.50 85 SER A O 1
ATOM 668 N N . LEU A 1 86 ? 11.292 -3.967 -1.432 1.00 80.81 86 LEU A N 1
ATOM 669 C CA . LEU A 1 86 ? 10.809 -2.854 -0.627 1.00 80.81 86 LEU A CA 1
ATOM 670 C C . LEU A 1 86 ? 9.948 -3.358 0.536 1.00 80.81 86 LEU A C 1
ATOM 672 O O . LEU A 1 86 ? 10.203 -2.985 1.678 1.00 80.81 86 LEU A O 1
ATOM 676 N N . PHE A 1 87 ? 8.985 -4.244 0.279 1.00 76.31 87 PHE A N 1
ATOM 677 C CA . PHE A 1 87 ? 8.153 -4.837 1.328 1.00 76.31 87 PHE A CA 1
ATOM 678 C C . PHE A 1 87 ? 8.966 -5.683 2.306 1.00 76.31 87 PHE A C 1
ATOM 680 O O . PHE A 1 87 ? 8.794 -5.540 3.515 1.00 76.31 87 PHE A O 1
ATOM 687 N N . ALA A 1 88 ? 9.884 -6.516 1.811 1.00 76.50 88 ALA A N 1
ATOM 688 C CA . ALA A 1 88 ? 10.754 -7.331 2.652 1.00 76.50 88 ALA A CA 1
ATOM 689 C C . ALA A 1 88 ? 11.629 -6.462 3.566 1.00 76.50 88 ALA A C 1
ATOM 691 O O . ALA A 1 88 ? 11.752 -6.747 4.757 1.00 76.50 88 ALA A O 1
ATOM 692 N N . THR A 1 89 ? 12.193 -5.376 3.029 1.00 79.75 89 THR A N 1
ATOM 693 C CA . THR A 1 89 ? 13.010 -4.434 3.805 1.00 79.75 89 THR A CA 1
ATOM 694 C C . THR A 1 89 ? 12.173 -3.683 4.837 1.00 79.75 89 THR A C 1
ATOM 696 O O . THR A 1 89 ? 12.591 -3.580 5.989 1.00 79.75 89 THR A O 1
ATOM 699 N N . THR A 1 90 ? 10.983 -3.202 4.461 1.00 78.38 90 THR A N 1
ATOM 700 C CA . THR A 1 90 ? 10.049 -2.542 5.387 1.00 78.38 90 THR A CA 1
ATOM 701 C C . THR A 1 90 ? 9.664 -3.479 6.525 1.00 78.38 90 THR A C 1
ATOM 703 O O . THR A 1 90 ? 9.798 -3.110 7.687 1.00 78.38 90 THR A O 1
ATOM 706 N N . TRP A 1 91 ? 9.293 -4.721 6.214 1.00 74.62 91 TRP A N 1
ATOM 707 C CA . TRP A 1 91 ? 8.926 -5.711 7.221 1.00 74.62 91 TRP A CA 1
ATOM 708 C C . TRP A 1 91 ? 10.096 -6.074 8.146 1.00 74.62 91 TRP A C 1
ATOM 710 O O . TRP A 1 91 ? 9.933 -6.163 9.363 1.00 74.62 91 TRP A O 1
ATOM 720 N N . ALA A 1 92 ? 11.302 -6.252 7.598 1.00 79.38 92 ALA A N 1
ATOM 721 C CA . ALA A 1 92 ? 12.497 -6.504 8.401 1.00 79.38 92 ALA A CA 1
ATOM 722 C C . ALA A 1 92 ? 12.812 -5.330 9.344 1.00 79.38 92 ALA A C 1
ATOM 724 O O . ALA A 1 92 ? 13.186 -5.552 10.498 1.00 79.38 92 ALA A O 1
ATOM 725 N N . LEU A 1 93 ? 12.635 -4.094 8.869 1.00 78.88 93 LEU A N 1
ATOM 726 C CA . LEU A 1 93 ? 12.836 -2.884 9.660 1.00 78.88 93 LEU A CA 1
ATOM 727 C C . LEU A 1 93 ? 11.784 -2.750 10.767 1.00 78.88 93 LEU A C 1
ATOM 729 O O . LEU A 1 93 ? 12.151 -2.474 11.907 1.00 78.88 93 LEU A O 1
ATOM 733 N N . GLU A 1 94 ? 10.509 -2.984 10.456 1.00 76.19 94 GLU A N 1
ATOM 734 C CA . GLU A 1 94 ? 9.417 -2.984 11.435 1.00 76.19 94 GLU A CA 1
ATOM 735 C C . GLU A 1 94 ? 9.670 -4.009 12.540 1.00 76.19 94 GLU A C 1
ATOM 737 O O . GLU A 1 94 ? 9.652 -3.654 13.715 1.00 76.19 94 GLU A O 1
ATOM 742 N N . ASN A 1 95 ? 10.011 -5.250 12.180 1.00 72.94 95 ASN A N 1
ATOM 743 C CA . ASN A 1 95 ? 10.322 -6.291 13.161 1.00 72.94 95 ASN A CA 1
ATOM 744 C C . ASN A 1 95 ? 11.528 -5.926 14.037 1.00 72.94 95 ASN A C 1
ATOM 746 O O . ASN A 1 95 ? 11.519 -6.173 15.242 1.00 72.94 95 ASN A O 1
ATOM 750 N N . ALA A 1 96 ? 12.582 -5.355 13.447 1.00 78.38 96 ALA A N 1
ATOM 751 C CA . ALA A 1 96 ? 13.757 -4.932 14.201 1.00 78.38 96 ALA A CA 1
ATOM 752 C C . ALA A 1 96 ? 13.423 -3.792 15.177 1.00 78.38 96 ALA A C 1
ATOM 754 O O . ALA A 1 96 ? 13.926 -3.778 16.299 1.00 78.38 96 ALA A O 1
ATOM 755 N N . LEU A 1 97 ? 12.561 -2.856 14.773 1.00 74.88 97 LEU A N 1
ATOM 756 C CA . LEU A 1 97 ? 12.138 -1.738 15.614 1.00 74.88 97 LEU A CA 1
ATOM 757 C C . LEU A 1 97 ? 11.185 -2.184 16.727 1.00 74.88 97 LEU A C 1
ATOM 759 O O . LEU A 1 97 ? 11.386 -1.787 17.878 1.00 74.88 97 LEU A O 1
ATOM 763 N N . ASP A 1 98 ? 10.255 -3.090 16.433 1.00 71.69 98 ASP A N 1
ATOM 764 C CA . ASP A 1 98 ? 9.357 -3.689 17.424 1.00 71.69 98 ASP A CA 1
ATOM 765 C C . ASP A 1 98 ? 10.143 -4.456 18.501 1.00 71.69 98 ASP A C 1
ATOM 767 O O . ASP A 1 98 ? 9.939 -4.257 19.699 1.00 71.69 98 ASP A O 1
ATOM 771 N N . GLN A 1 99 ? 11.168 -5.223 18.104 1.00 73.94 99 GLN A N 1
ATOM 772 C CA . GLN A 1 99 ? 12.083 -5.877 19.053 1.00 73.94 99 GLN A CA 1
ATOM 773 C C . GLN A 1 99 ? 12.835 -4.891 19.960 1.00 73.94 99 GLN A C 1
ATOM 775 O O . GLN A 1 99 ? 13.229 -5.253 21.070 1.00 73.94 99 GLN A O 1
ATOM 780 N N . THR A 1 100 ? 13.032 -3.646 19.518 1.00 81.00 100 THR A N 1
ATOM 781 C CA . THR A 1 100 ? 13.632 -2.581 20.340 1.00 81.00 100 THR A CA 1
ATOM 782 C C . THR A 1 100 ? 12.613 -1.809 21.184 1.00 81.00 100 THR A C 1
ATOM 784 O O . THR A 1 100 ? 12.993 -0.886 21.905 1.00 81.00 100 THR A O 1
ATOM 787 N N . GLY A 1 101 ? 11.331 -2.188 21.129 1.00 75.06 101 GLY A N 1
ATOM 788 C CA . GLY A 1 101 ? 10.231 -1.505 21.811 1.00 75.06 101 GLY A CA 1
ATOM 789 C C . GLY A 1 101 ? 9.875 -0.153 21.188 1.00 75.06 101 GLY A C 1
ATOM 790 O O . GLY A 1 101 ? 9.222 0.667 21.836 1.00 75.06 101 GLY A O 1
ATOM 791 N N . VAL A 1 102 ? 10.333 0.109 19.960 1.00 69.19 102 VAL A N 1
ATOM 792 C CA . VAL A 1 102 ? 9.993 1.316 19.205 1.00 69.19 102 VAL A CA 1
ATOM 793 C C . VAL A 1 102 ? 8.733 1.019 18.402 1.00 69.19 102 VAL A C 1
ATOM 795 O O . VAL A 1 102 ? 8.794 0.415 17.336 1.00 69.19 102 VAL A O 1
ATOM 798 N N . ASP A 1 103 ? 7.591 1.457 18.926 1.00 62.62 103 ASP A N 1
ATOM 799 C CA . ASP A 1 103 ? 6.306 1.363 18.234 1.00 62.62 103 ASP A CA 1
ATOM 800 C C . ASP A 1 103 ? 6.270 2.372 17.076 1.00 62.62 103 ASP A C 1
ATOM 802 O O . ASP A 1 103 ? 6.094 3.582 17.271 1.00 62.62 103 ASP A O 1
ATOM 806 N N . LEU A 1 104 ? 6.480 1.877 15.856 1.00 61.72 104 LEU A N 1
ATOM 807 C CA . LEU A 1 104 ? 6.244 2.641 14.637 1.00 61.72 104 LEU A CA 1
ATOM 808 C C . LEU A 1 104 ? 4.743 2.668 14.340 1.00 61.72 104 LEU A C 1
ATOM 810 O O . LEU A 1 104 ? 4.258 1.995 13.430 1.00 61.72 104 LEU A O 1
ATOM 814 N N . GLN A 1 105 ? 3.986 3.479 15.077 1.00 61.91 105 GLN A N 1
ATOM 815 C CA . GLN A 1 105 ? 2.610 3.745 14.671 1.00 61.91 105 GLN A CA 1
ATOM 816 C C . GLN A 1 105 ? 2.619 4.589 13.399 1.00 61.91 105 GLN A C 1
ATOM 818 O O . GLN A 1 105 ? 2.830 5.803 13.440 1.00 61.91 105 GLN A O 1
ATOM 823 N N . MET A 1 106 ? 2.368 3.936 12.264 1.00 65.00 106 MET A N 1
ATOM 824 C CA . MET A 1 106 ? 2.008 4.627 11.034 1.00 65.00 106 MET A CA 1
ATOM 825 C C . MET A 1 106 ? 0.781 5.495 11.322 1.00 65.00 106 MET A C 1
ATOM 827 O O . MET A 1 106 ? -0.197 5.033 11.922 1.00 65.00 106 MET A O 1
ATOM 831 N N . SER A 1 107 ? 0.844 6.773 10.948 1.00 68.38 107 SER A N 1
ATOM 832 C CA . SER A 1 107 ? -0.299 7.653 11.153 1.00 68.38 107 SER A CA 1
ATOM 833 C C . SER A 1 107 ? -1.470 7.188 10.280 1.00 68.38 107 SER A C 1
ATOM 835 O O . SER A 1 107 ? -1.271 6.616 9.208 1.00 68.38 107 SER A O 1
ATOM 837 N N . ASP A 1 108 ? -2.709 7.434 10.718 1.00 62.94 108 ASP A N 1
ATOM 838 C CA . ASP A 1 108 ? -3.888 7.008 9.949 1.00 62.94 108 ASP A CA 1
ATOM 839 C C . ASP A 1 108 ? -3.917 7.673 8.554 1.00 62.94 108 ASP A C 1
ATOM 841 O O . ASP A 1 108 ? -4.419 7.083 7.599 1.00 62.94 108 ASP A O 1
ATOM 845 N N . ASN A 1 109 ? -3.326 8.869 8.430 1.00 61.66 109 ASN A N 1
ATOM 846 C CA . ASN A 1 109 ? -3.193 9.596 7.169 1.00 61.66 109 ASN A CA 1
ATOM 847 C C . ASN A 1 109 ? -2.213 8.904 6.211 1.00 61.66 109 ASN A C 1
ATOM 849 O O . ASN A 1 109 ? -2.547 8.713 5.043 1.00 61.66 109 ASN A O 1
ATOM 853 N N . ASP A 1 110 ? -1.046 8.479 6.704 1.00 62.03 110 ASP A N 1
ATOM 854 C CA . ASP A 1 110 ? -0.046 7.779 5.885 1.00 62.03 110 ASP A CA 1
ATOM 855 C C . ASP A 1 110 ? -0.579 6.414 5.430 1.00 62.03 110 ASP A C 1
ATOM 857 O O . ASP A 1 110 ? -0.436 6.034 4.267 1.00 62.03 110 ASP A O 1
ATOM 861 N N . ALA A 1 111 ? -1.279 5.707 6.323 1.00 66.00 111 ALA A N 1
ATOM 862 C CA . ALA A 1 111 ? -1.899 4.427 6.008 1.00 66.00 111 ALA A CA 1
ATOM 863 C C . ALA A 1 111 ? -3.023 4.575 4.966 1.00 66.00 111 ALA A C 1
ATOM 865 O O . ALA A 1 111 ? -3.118 3.772 4.038 1.00 66.00 111 ALA A O 1
ATOM 866 N N . ALA A 1 112 ? -3.868 5.607 5.081 1.00 62.25 112 ALA A N 1
ATOM 867 C CA . ALA A 1 112 ? -4.891 5.911 4.079 1.00 62.25 112 ALA A CA 1
ATOM 868 C C . ALA A 1 112 ? -4.283 6.257 2.715 1.00 62.25 112 ALA A C 1
ATOM 870 O O . ALA A 1 112 ? -4.769 5.763 1.698 1.00 62.25 112 ALA A O 1
ATOM 871 N N . TYR A 1 113 ? -3.206 7.044 2.696 1.00 62.62 113 TYR A N 1
ATOM 872 C CA . TYR A 1 113 ? -2.504 7.415 1.470 1.00 62.62 113 TYR A CA 1
ATOM 873 C C . TYR A 1 113 ? -1.872 6.209 0.761 1.00 62.62 113 TYR A C 1
ATOM 875 O O . TYR A 1 113 ? -2.044 6.036 -0.444 1.00 62.62 113 TYR A O 1
ATOM 883 N N . LEU A 1 114 ? -1.185 5.342 1.506 1.00 62.25 114 LEU A N 1
ATOM 884 C CA . LEU A 1 114 ? -0.556 4.131 0.970 1.00 62.25 114 LEU A CA 1
ATOM 885 C C . LEU A 1 114 ? -1.569 3.037 0.591 1.00 62.25 114 LEU A C 1
ATOM 887 O O . LEU A 1 114 ? -1.171 1.970 0.130 1.00 62.25 114 LEU A O 1
ATOM 891 N N . GLY A 1 115 ? -2.867 3.270 0.806 1.00 62.53 115 GLY A N 1
ATOM 892 C CA . GLY A 1 115 ? -3.894 2.253 0.607 1.00 62.53 115 GLY A CA 1
ATOM 893 C C . GLY A 1 115 ? -3.759 1.082 1.582 1.00 62.53 115 GLY A C 1
ATOM 894 O O . GLY A 1 115 ? -4.249 0.003 1.304 1.00 62.53 115 GLY A O 1
ATOM 895 N N . VAL A 1 116 ? -3.106 1.262 2.730 1.00 70.12 116 VAL A N 1
ATOM 896 C CA . VAL A 1 116 ? -2.941 0.230 3.774 1.00 70.12 116 VAL A CA 1
ATOM 897 C C . VAL A 1 116 ? -3.668 0.604 5.064 1.00 70.12 116 VAL A C 1
ATOM 899 O O . VAL A 1 116 ? -3.352 0.108 6.145 1.00 70.12 116 VAL A O 1
ATOM 902 N N . SER A 1 117 ? -4.668 1.487 4.977 1.00 79.56 117 SER A N 1
ATOM 903 C CA . SER A 1 117 ? -5.506 1.810 6.129 1.00 79.56 117 SER A CA 1
ATOM 904 C C . SER A 1 117 ? -6.148 0.542 6.677 1.00 79.56 117 SER A C 1
ATOM 906 O O . SER A 1 117 ? -6.448 -0.399 5.942 1.00 79.56 117 SER A O 1
ATOM 908 N N . LYS A 1 118 ? -6.419 0.524 7.983 1.00 83.62 118 LYS A N 1
ATOM 909 C CA . LYS A 1 118 ? -7.099 -0.613 8.617 1.00 83.62 118 LYS A CA 1
ATOM 910 C C . LYS A 1 118 ? -8.427 -0.951 7.930 1.00 83.62 118 LYS A C 1
ATOM 912 O O . LYS A 1 118 ? -8.779 -2.122 7.862 1.00 83.62 118 LYS A O 1
ATOM 917 N N . LEU A 1 119 ? -9.127 0.057 7.397 1.00 86.31 119 LEU A N 1
ATOM 918 C CA . LEU A 1 119 ? -10.343 -0.137 6.610 1.00 86.31 119 LEU A CA 1
ATOM 919 C C . LEU A 1 119 ? -10.043 -0.812 5.265 1.00 86.31 119 LEU A C 1
ATOM 921 O O . LEU A 1 119 ? -10.758 -1.729 4.885 1.00 86.31 119 LEU A O 1
ATOM 925 N N . HIS A 1 120 ? -8.977 -0.413 4.567 1.00 83.75 120 HIS A N 1
ATOM 926 C CA . HIS A 1 120 ? -8.587 -1.055 3.312 1.00 83.75 120 HIS A CA 1
ATOM 927 C C . HIS A 1 120 ? -8.147 -2.510 3.523 1.00 83.75 120 HIS A C 1
ATOM 929 O O . HIS A 1 120 ? -8.622 -3.403 2.827 1.00 83.75 120 HIS A O 1
ATOM 935 N N . VAL A 1 121 ? -7.312 -2.770 4.535 1.00 84.62 121 VAL A N 1
ATOM 936 C CA . VAL A 1 121 ? -6.916 -4.137 4.916 1.00 84.62 121 VAL A CA 1
ATOM 937 C C . VAL A 1 121 ? -8.146 -4.974 5.268 1.00 84.62 121 VAL A C 1
ATOM 939 O O . VAL A 1 121 ? -8.260 -6.116 4.832 1.00 84.62 121 VAL A O 1
ATOM 942 N N . ALA A 1 122 ? -9.095 -4.403 6.013 1.00 86.62 122 ALA A N 1
ATOM 943 C CA . ALA A 1 122 ? -10.362 -5.057 6.306 1.00 86.62 122 ALA A CA 1
ATOM 944 C C . ALA A 1 122 ? -11.149 -5.408 5.034 1.00 86.62 122 ALA A C 1
ATOM 946 O O . ALA A 1 122 ? -11.619 -6.537 4.922 1.00 86.62 122 ALA A O 1
ATOM 947 N N . THR A 1 123 ? -11.249 -4.498 4.064 1.00 88.44 123 THR A N 1
ATOM 948 C CA . THR A 1 123 ? -11.905 -4.759 2.773 1.00 88.44 123 THR A CA 1
ATOM 949 C C . THR A 1 123 ? -11.248 -5.917 2.020 1.00 88.44 123 THR A C 1
ATOM 951 O O . THR A 1 123 ? -11.946 -6.835 1.600 1.00 88.44 123 THR A O 1
ATOM 954 N N . VAL A 1 124 ? -9.914 -5.942 1.927 1.00 83.75 124 VAL A N 1
ATOM 955 C CA . VAL A 1 124 ? -9.174 -7.030 1.256 1.00 83.75 124 VAL A CA 1
ATOM 956 C C . VAL A 1 124 ? -9.403 -8.377 1.950 1.00 83.75 124 VAL A C 1
ATOM 958 O O . VAL A 1 124 ? -9.604 -9.403 1.296 1.00 83.75 124 VAL A O 1
ATOM 961 N N . VAL A 1 125 ? -9.403 -8.392 3.286 1.00 85.25 125 VAL A N 1
ATOM 962 C CA . VAL A 1 125 ? -9.691 -9.606 4.064 1.00 85.25 125 VAL A CA 1
ATOM 963 C C . VAL A 1 125 ? -11.119 -10.088 3.811 1.00 85.25 125 VAL A C 1
ATOM 965 O O . VAL A 1 125 ? -11.317 -11.282 3.602 1.00 85.25 125 VAL A O 1
ATOM 968 N N . LEU A 1 126 ? -12.102 -9.184 3.786 1.00 87.00 126 LEU A N 1
ATOM 969 C CA . LEU A 1 126 ? -13.494 -9.519 3.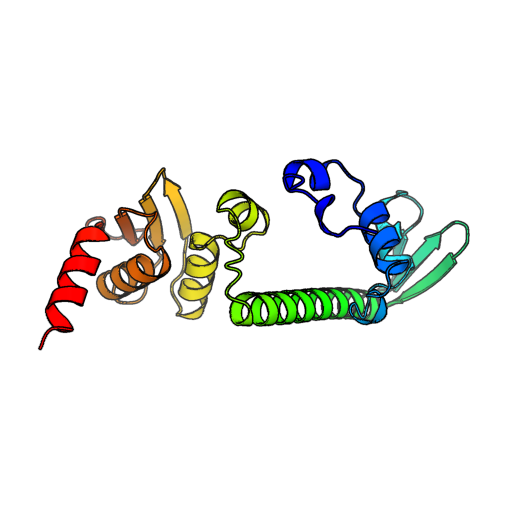480 1.00 87.00 126 LEU A CA 1
ATOM 970 C C . LEU A 1 126 ? -13.620 -10.169 2.096 1.00 87.00 126 LEU A C 1
ATOM 972 O O . LEU A 1 126 ? -14.190 -11.254 1.990 1.00 87.00 126 LEU A O 1
ATOM 976 N N . GLU A 1 127 ? -13.012 -9.575 1.071 1.00 86.38 127 GLU A N 1
ATOM 977 C CA . GLU A 1 127 ? -13.005 -10.132 -0.289 1.00 86.38 127 GLU A CA 1
ATOM 978 C C . GLU A 1 127 ? -12.345 -11.513 -0.352 1.00 86.38 127 GLU A C 1
ATOM 980 O O . GLU A 1 127 ? -12.858 -12.427 -1.000 1.00 86.38 127 GLU A O 1
ATOM 985 N N . THR A 1 128 ? -11.260 -11.711 0.397 1.00 82.81 128 THR A N 1
ATOM 986 C CA . THR A 1 128 ? -10.571 -13.009 0.488 1.00 82.81 128 THR A CA 1
ATOM 987 C C . THR A 1 128 ? -11.428 -14.072 1.189 1.00 82.81 128 THR A C 1
ATOM 989 O O . THR A 1 128 ? -11.337 -15.258 0.869 1.00 82.81 128 THR A O 1
ATOM 992 N N . LEU A 1 129 ? -12.293 -13.663 2.121 1.00 82.12 129 LEU A N 1
ATOM 993 C CA . LEU A 1 129 ? -13.272 -14.525 2.795 1.00 82.12 129 LEU A CA 1
ATOM 994 C C . LEU A 1 129 ? -14.549 -14.757 1.963 1.00 82.12 129 LEU A C 1
ATOM 996 O O . LEU A 1 129 ? -15.492 -15.391 2.444 1.00 82.12 129 LEU A O 1
ATOM 1000 N N . GLY A 1 130 ? -14.581 -14.268 0.721 1.00 82.75 130 GLY A N 1
ATOM 1001 C CA . GLY A 1 130 ? -15.709 -14.417 -0.193 1.00 82.75 130 GLY A CA 1
ATOM 1002 C C . GLY A 1 130 ? -16.839 -13.412 0.033 1.00 82.75 130 GLY A C 1
ATOM 1003 O O . GLY A 1 130 ? -17.918 -13.593 -0.527 1.00 82.75 130 GLY A O 1
ATOM 1004 N N . GLU A 1 131 ? -16.626 -12.365 0.834 1.00 87.19 131 GLU A N 1
ATOM 1005 C CA . GLU A 1 131 ? -17.568 -11.249 0.941 1.00 87.19 131 GLU A CA 1
ATOM 1006 C C . GLU A 1 131 ? -17.335 -10.261 -0.196 1.00 87.19 131 GLU A C 1
ATOM 1008 O O . GLU A 1 131 ? -16.235 -9.750 -0.376 1.00 87.19 131 GLU A O 1
ATOM 1013 N N . PHE A 1 132 ? -18.383 -9.922 -0.938 1.00 87.62 132 PHE A N 1
ATOM 1014 C CA . PHE A 1 132 ? -18.273 -8.879 -1.950 1.00 87.62 132 PHE A CA 1
ATOM 1015 C C . PHE A 1 132 ? -18.503 -7.503 -1.314 1.00 87.62 132 PHE A C 1
ATOM 1017 O O . PHE A 1 132 ? -19.611 -7.214 -0.860 1.00 87.62 132 PHE A O 1
ATOM 1024 N N . VAL A 1 133 ? -17.475 -6.654 -1.258 1.00 88.88 133 VAL A N 1
ATOM 1025 C CA . VAL A 1 133 ? -17.582 -5.308 -0.674 1.00 88.88 133 VAL A CA 1
ATOM 1026 C C . VAL A 1 133 ? -17.932 -4.302 -1.766 1.00 88.88 133 VAL A C 1
ATOM 1028 O O . VAL A 1 133 ? -17.148 -4.044 -2.671 1.00 88.88 133 VAL A O 1
ATOM 1031 N N . HIS A 1 134 ? -19.113 -3.696 -1.684 1.00 88.75 134 HIS A N 1
ATOM 1032 C CA . HIS A 1 134 ? -19.536 -2.675 -2.650 1.00 88.75 134 HIS A CA 1
ATOM 1033 C C . HIS A 1 134 ? -19.092 -1.270 -2.254 1.00 88.75 134 HIS A C 1
ATOM 1035 O O . HIS A 1 134 ? -18.803 -0.437 -3.113 1.00 88.75 134 HIS A O 1
ATOM 1041 N N . ARG A 1 135 ? -19.094 -0.987 -0.950 1.00 89.12 135 ARG A N 1
ATOM 1042 C CA . ARG A 1 135 ? -18.680 0.298 -0.388 1.00 89.12 135 ARG A CA 1
ATOM 1043 C C . ARG A 1 135 ? -18.058 0.055 0.974 1.00 89.12 135 ARG A C 1
ATOM 1045 O O . ARG A 1 135 ? -18.591 -0.706 1.771 1.00 89.12 135 ARG A O 1
ATOM 1052 N N . ALA A 1 136 ? -16.957 0.733 1.245 1.00 89.31 136 ALA A N 1
ATOM 1053 C CA . ALA A 1 136 ? -16.350 0.794 2.562 1.00 89.31 136 ALA A CA 1
ATOM 1054 C C . ALA A 1 136 ? -15.859 2.223 2.772 1.00 89.31 136 ALA A C 1
ATOM 1056 O O . ALA A 1 136 ? -15.048 2.724 1.993 1.00 89.31 136 ALA A O 1
ATOM 1057 N N . GLU A 1 137 ? -16.375 2.891 3.795 1.00 89.00 137 GLU A N 1
ATOM 1058 C CA . GLU A 1 137 ? -16.031 4.275 4.094 1.00 89.00 137 GLU A CA 1
ATOM 1059 C C . GLU A 1 137 ? -15.834 4.468 5.596 1.00 89.00 137 GLU A C 1
ATOM 1061 O O . GLU A 1 137 ? -16.503 3.849 6.427 1.00 89.00 137 GLU A O 1
ATOM 1066 N N . GLN A 1 138 ? -14.901 5.346 5.950 1.00 86.44 138 GLN A N 1
ATOM 1067 C CA . GLN A 1 138 ? -14.751 5.817 7.315 1.00 86.44 138 GLN A CA 1
ATOM 1068 C C . GLN A 1 138 ? -15.428 7.181 7.453 1.00 86.44 138 GLN A C 1
ATOM 1070 O O . GLN A 1 138 ? -14.990 8.165 6.863 1.00 86.44 138 GLN A O 1
ATOM 1075 N N . VAL A 1 139 ? -16.461 7.245 8.292 1.00 85.62 139 VAL A N 1
ATOM 1076 C CA . VAL A 1 139 ? -17.188 8.476 8.614 1.00 85.62 139 VAL A CA 1
ATOM 1077 C C . VAL A 1 139 ? -16.874 8.858 10.059 1.00 85.62 139 VAL A C 1
ATOM 1079 O O . VAL A 1 139 ? -17.401 8.286 11.018 1.00 85.62 139 VAL A O 1
ATOM 1082 N N . GLY A 1 140 ? -15.958 9.813 10.232 1.00 85.12 140 GLY A N 1
ATOM 1083 C CA . GLY A 1 140 ? -15.432 10.189 11.547 1.00 85.12 140 GLY A CA 1
ATOM 1084 C C . GLY A 1 140 ? -14.762 8.999 12.244 1.00 85.12 140 GLY A C 1
ATOM 1085 O O . GLY A 1 140 ? -13.818 8.413 11.718 1.00 85.12 140 GLY A O 1
ATOM 1086 N N . ASN A 1 141 ? -15.283 8.617 13.414 1.00 86.00 141 ASN A N 1
ATOM 1087 C CA . ASN A 1 141 ? -14.805 7.461 14.186 1.00 86.00 141 ASN A CA 1
ATOM 1088 C C . ASN A 1 141 ? -15.644 6.197 13.931 1.00 86.00 141 ASN A C 1
ATOM 1090 O O . ASN A 1 141 ? -15.714 5.325 14.794 1.00 86.00 141 ASN A O 1
ATOM 1094 N N . SER A 1 142 ? -16.340 6.107 12.799 1.00 86.38 142 SER A N 1
ATOM 1095 C CA . SER A 1 142 ? -17.154 4.941 12.446 1.00 86.38 142 SER A CA 1
ATOM 1096 C C . SER A 1 142 ? -16.746 4.374 11.098 1.00 86.38 142 SER A C 1
ATOM 1098 O O . SER A 1 142 ? -16.383 5.123 10.195 1.00 86.38 142 SER A O 1
ATOM 1100 N N . TRP A 1 143 ? -16.835 3.056 10.956 1.00 91.19 143 TRP A N 1
ATOM 1101 C CA . TRP A 1 143 ? -16.772 2.396 9.652 1.00 91.19 143 TRP A CA 1
ATOM 1102 C C . TRP A 1 143 ? -18.180 2.077 9.168 1.00 91.19 143 TRP A C 1
ATOM 1104 O O . TRP A 1 143 ? -19.001 1.569 9.939 1.00 91.19 143 TRP A O 1
ATOM 1114 N N . GLU A 1 144 ? -18.443 2.366 7.901 1.00 90.88 144 GLU A N 1
ATOM 1115 C CA . GLU A 1 144 ? -19.677 2.031 7.197 1.00 90.88 144 GLU A CA 1
ATOM 1116 C C . GLU A 1 144 ? -19.331 1.160 5.994 1.00 90.88 144 GLU A C 1
ATOM 1118 O O . GLU A 1 144 ? -18.535 1.557 5.140 1.00 90.88 144 GLU A O 1
ATOM 1123 N N . ILE A 1 145 ? -19.872 -0.059 5.969 1.00 91.25 145 ILE A N 1
ATOM 1124 C CA . ILE A 1 145 ? -19.512 -1.072 4.978 1.00 91.25 145 ILE A CA 1
ATOM 1125 C C . ILE A 1 145 ? -20.779 -1.697 4.394 1.00 91.25 145 ILE A C 1
ATOM 1127 O O . ILE A 1 145 ? -21.627 -2.224 5.119 1.00 91.25 145 ILE A O 1
ATOM 1131 N N . ASP A 1 146 ? -20.865 -1.675 3.069 1.00 89.56 146 ASP A N 1
ATOM 1132 C CA . ASP A 1 146 ? -21.945 -2.265 2.293 1.00 89.56 146 ASP A CA 1
ATOM 1133 C C . ASP A 1 146 ? -21.437 -3.548 1.635 1.00 89.56 146 ASP A C 1
ATOM 1135 O O . ASP A 1 146 ? -20.526 -3.520 0.800 1.00 89.56 146 ASP A O 1
ATOM 1139 N N . LEU A 1 147 ? -22.035 -4.675 2.012 1.00 89.06 147 LEU A N 1
ATOM 1140 C CA . LEU A 1 147 ? -21.693 -5.999 1.499 1.00 89.06 147 LEU A CA 1
ATOM 1141 C C . LEU A 1 147 ? -22.752 -6.487 0.499 1.00 89.06 147 LEU A C 1
ATOM 1143 O O . LEU A 1 147 ? -23.923 -6.112 0.592 1.00 89.06 147 LEU A O 1
ATOM 1147 N N . GLY A 1 148 ? -22.339 -7.335 -0.444 1.00 84.62 148 GLY A N 1
ATOM 1148 C CA . GLY A 1 148 ? -23.214 -8.091 -1.349 1.00 84.62 148 GLY A CA 1
ATOM 1149 C C . GLY A 1 148 ? -23.908 -9.233 -0.607 1.00 84.62 148 GLY A C 1
ATOM 1150 O O . GLY A 1 148 ? -24.104 -9.129 0.594 1.00 84.62 148 GLY A O 1
ATOM 1151 N N . ASP A 1 149 ? -24.244 -10.346 -1.254 1.00 77.06 149 ASP A N 1
ATOM 1152 C CA . ASP A 1 149 ? -24.689 -11.557 -0.539 1.00 77.06 149 ASP A CA 1
ATOM 1153 C C . ASP A 1 149 ? -23.483 -12.348 0.005 1.00 77.06 149 ASP A C 1
ATOM 1155 O O . ASP A 1 149 ? -22.420 -12.351 -0.614 1.00 77.06 149 ASP A O 1
ATOM 1159 N N . GLY A 1 150 ? -23.613 -12.995 1.172 1.00 70.75 150 GLY A N 1
ATOM 1160 C CA . GLY A 1 150 ? -22.465 -13.635 1.833 1.00 70.75 150 GLY A CA 1
ATOM 1161 C C . GLY A 1 150 ? -22.741 -14.208 3.230 1.00 70.75 150 GLY A C 1
ATOM 1162 O O . GLY A 1 150 ? -23.871 -14.589 3.539 1.00 70.75 150 GLY A O 1
ATOM 1163 N N . ASN A 1 151 ? -21.701 -14.276 4.072 1.00 70.69 151 ASN A N 1
ATOM 1164 C CA . ASN A 1 151 ? -21.691 -14.933 5.386 1.00 70.69 151 ASN A CA 1
ATOM 1165 C C . ASN A 1 151 ? -22.510 -14.190 6.473 1.00 70.69 151 ASN A C 1
ATOM 1167 O O . ASN A 1 151 ? -23.239 -13.228 6.229 1.00 70.69 151 ASN A O 1
ATOM 1171 N N . ASP A 1 152 ? -22.400 -14.643 7.722 1.00 81.81 152 ASP A N 1
ATOM 1172 C CA . ASP A 1 152 ? -23.075 -14.042 8.875 1.00 81.81 152 ASP A CA 1
ATOM 1173 C C . ASP A 1 152 ? -22.590 -12.603 9.157 1.00 81.81 152 ASP A C 1
ATOM 1175 O O . ASP A 1 152 ? -21.456 -12.376 9.586 1.00 81.81 152 ASP A O 1
ATOM 1179 N N . LEU A 1 153 ? -23.492 -11.628 8.980 1.00 80.88 153 LEU A N 1
ATOM 1180 C CA . LEU A 1 153 ? -23.248 -10.205 9.236 1.00 80.88 153 LEU A CA 1
ATOM 1181 C C . LEU A 1 153 ? -22.746 -9.921 10.650 1.00 80.88 153 LEU A C 1
ATOM 1183 O O . LEU A 1 153 ? -21.947 -9.001 10.840 1.00 80.88 153 LEU A O 1
ATOM 1187 N N . PHE A 1 154 ? -23.215 -10.673 11.644 1.00 80.69 154 PHE A N 1
ATOM 1188 C CA . PHE A 1 154 ? -22.831 -10.445 13.028 1.00 80.69 154 PHE A CA 1
ATOM 1189 C C . PHE A 1 154 ? -21.386 -10.862 13.282 1.00 80.69 154 PHE A C 1
ATOM 1191 O O . PHE A 1 154 ? -20.602 -10.068 13.810 1.00 80.69 154 PHE A O 1
ATOM 1198 N N . ALA A 1 155 ? -21.003 -12.061 12.844 1.00 81.19 155 ALA A N 1
ATOM 1199 C CA . ALA A 1 155 ? -19.623 -12.531 12.929 1.00 81.19 155 ALA A CA 1
ATOM 1200 C C . ALA A 1 155 ? -18.656 -11.594 12.182 1.00 81.19 155 ALA A C 1
ATOM 1202 O O . ALA A 1 155 ? -17.583 -11.252 12.699 1.00 81.19 155 ALA A O 1
ATOM 1203 N N . THR A 1 156 ? -19.073 -11.110 11.011 1.00 84.69 156 THR A N 1
ATOM 1204 C CA . THR A 1 156 ? -18.320 -10.136 10.219 1.00 84.69 156 THR A CA 1
ATOM 1205 C C . THR A 1 156 ? -18.165 -8.807 10.962 1.00 84.69 156 THR A C 1
ATOM 1207 O O . THR A 1 156 ? -17.047 -8.314 11.112 1.00 84.69 156 THR A O 1
ATOM 1210 N N . ALA A 1 157 ? -19.243 -8.258 11.530 1.00 82.88 157 ALA A N 1
ATOM 1211 C CA . ALA A 1 157 ? -19.194 -7.005 12.286 1.00 82.88 157 ALA A CA 1
ATOM 1212 C C . ALA A 1 157 ? -18.300 -7.075 13.527 1.00 82.88 157 ALA A C 1
ATOM 1214 O O . ALA A 1 157 ? -17.561 -6.130 13.804 1.00 82.88 157 ALA A O 1
ATOM 1215 N N . ILE A 1 158 ? -18.313 -8.197 14.248 1.00 81.38 158 ILE A N 1
ATOM 1216 C CA . ILE A 1 158 ? -17.431 -8.406 15.404 1.00 81.38 158 ILE A CA 1
ATOM 1217 C C . ILE A 1 158 ? -15.963 -8.513 14.972 1.00 81.38 158 ILE A C 1
ATOM 1219 O O . ILE A 1 158 ? -15.086 -7.944 15.625 1.00 81.38 158 ILE A O 1
ATOM 1223 N N . SER A 1 159 ? -15.681 -9.210 13.872 1.00 83.38 159 SER A N 1
ATOM 1224 C CA . SER A 1 159 ? -14.317 -9.345 13.343 1.00 83.38 159 SER A CA 1
ATOM 1225 C C . SER A 1 159 ? -13.751 -7.992 12.906 1.00 83.38 159 SER A C 1
ATOM 1227 O O . SER A 1 159 ? -12.641 -7.625 13.296 1.00 83.38 159 SER A O 1
ATOM 1229 N N . LEU A 1 160 ? -14.554 -7.195 12.199 1.00 85.56 160 LEU A N 1
ATOM 1230 C CA . LEU A 1 160 ? -14.186 -5.840 11.792 1.00 85.56 160 LEU A CA 1
ATOM 1231 C C . LEU A 1 160 ? -14.007 -4.900 12.984 1.00 85.56 160 LEU A C 1
ATOM 1233 O O . LEU A 1 160 ? -13.047 -4.135 13.017 1.00 85.56 160 LEU A O 1
ATOM 1237 N N . ALA A 1 161 ? -14.871 -5.000 13.997 1.00 82.81 161 ALA A N 1
ATOM 1238 C CA . ALA A 1 161 ? -14.715 -4.266 15.249 1.00 82.81 161 ALA A CA 1
ATOM 1239 C C . ALA A 1 161 ? -13.366 -4.573 15.927 1.00 82.81 161 ALA A C 1
ATOM 1241 O O . ALA A 1 161 ? -12.703 -3.661 16.412 1.00 82.81 161 ALA A O 1
ATOM 1242 N N . LYS A 1 162 ? -12.903 -5.830 15.915 1.00 80.12 162 LYS A N 1
ATOM 1243 C CA . LYS A 1 162 ? -11.571 -6.175 16.444 1.00 80.12 162 LYS A CA 1
ATOM 1244 C C . LYS A 1 162 ? -10.434 -5.572 15.615 1.00 80.12 162 LYS A C 1
ATOM 1246 O O . LYS A 1 162 ? -9.477 -5.065 16.193 1.00 80.12 162 LYS A O 1
ATOM 1251 N N . MET A 1 163 ? -10.540 -5.599 14.286 1.00 81.50 163 MET A N 1
ATOM 1252 C CA . MET A 1 163 ? -9.511 -5.050 13.388 1.00 81.50 163 MET A CA 1
ATOM 1253 C C . MET A 1 163 ? -9.409 -3.521 13.456 1.00 81.50 163 MET A C 1
ATOM 1255 O O . MET A 1 163 ? -8.312 -2.966 13.381 1.00 81.50 163 MET A O 1
ATOM 1259 N N . ALA A 1 164 ? -10.539 -2.834 13.622 1.00 81.56 164 ALA A N 1
ATOM 1260 C CA . ALA A 1 164 ? -10.611 -1.378 13.646 1.00 81.56 164 ALA A CA 1
ATOM 1261 C C . ALA A 1 164 ? -9.824 -0.754 14.820 1.00 81.56 164 ALA A C 1
ATOM 1263 O O . ALA A 1 164 ? -9.257 0.338 14.697 1.00 81.56 164 ALA A O 1
ATOM 1264 N N . GLY A 1 165 ? -9.698 -1.483 15.934 1.00 74.56 165 GLY A N 1
ATOM 1265 C CA . GLY A 1 165 ? -8.956 -1.053 17.117 1.00 74.56 165 GLY A CA 1
ATOM 1266 C C . GLY A 1 165 ? -9.576 0.163 17.816 1.00 74.56 165 GLY A C 1
ATOM 1267 O O . GLY A 1 165 ? -10.725 0.526 17.600 1.00 74.56 165 GLY A O 1
ATOM 1268 N N . ASN A 1 166 ? -8.798 0.817 18.678 1.00 73.62 166 ASN A N 1
ATOM 1269 C CA . ASN A 1 166 ? -9.328 1.697 19.732 1.00 73.62 166 ASN A CA 1
ATOM 1270 C C . ASN A 1 166 ? -9.841 3.064 19.241 1.00 73.62 166 ASN A C 1
ATOM 1272 O O . ASN A 1 166 ? -10.478 3.791 20.000 1.00 73.62 166 ASN A O 1
ATOM 1276 N N . LYS A 1 167 ? -9.516 3.451 18.002 1.00 72.81 167 LYS A N 1
ATOM 1277 C CA . LYS A 1 167 ? -9.870 4.763 17.434 1.00 72.81 167 LYS A CA 1
ATOM 1278 C C . LYS A 1 167 ? -11.268 4.784 16.812 1.00 72.81 167 LYS A C 1
ATOM 1280 O O . LYS A 1 167 ? -11.851 5.853 16.651 1.00 72.81 167 LYS A O 1
ATOM 1285 N N . ILE A 1 168 ? -11.807 3.615 16.479 1.00 83.31 168 ILE A N 1
ATOM 1286 C CA . ILE A 1 168 ? -13.138 3.470 15.897 1.00 83.31 168 ILE A CA 1
ATOM 1287 C C . ILE A 1 168 ? -14.115 3.146 17.023 1.00 83.31 168 ILE A C 1
ATOM 1289 O O . ILE A 1 168 ? -13.888 2.258 17.835 1.00 83.31 168 ILE A O 1
ATOM 1293 N N . SER A 1 169 ? -15.211 3.889 17.113 1.00 83.19 169 SER A N 1
ATOM 1294 C CA . SER A 1 169 ? -16.232 3.699 18.147 1.00 83.19 169 SER A CA 1
ATOM 1295 C C . SER A 1 169 ? -17.356 2.768 17.691 1.00 83.19 169 SER A C 1
ATOM 1297 O O . SER A 1 169 ? -18.061 2.188 18.529 1.00 83.19 169 SER A O 1
ATOM 1299 N N . LYS A 1 170 ? -17.522 2.603 16.372 1.00 86.81 170 LYS A N 1
ATOM 1300 C CA . LYS A 1 170 ? -18.628 1.859 15.771 1.00 86.81 170 LYS A CA 1
ATOM 1301 C C . LYS A 1 170 ? -18.267 1.268 14.403 1.00 86.81 170 LYS A C 1
ATOM 1303 O O . LYS A 1 170 ? -17.679 1.950 13.570 1.00 86.81 170 LYS A O 1
ATOM 1308 N N . VAL A 1 171 ? -18.710 0.040 14.144 1.00 87.62 171 VAL A N 1
ATOM 1309 C CA . VAL A 1 171 ? -18.770 -0.543 12.793 1.00 87.62 171 VAL A CA 1
ATOM 1310 C C . VAL A 1 171 ? -20.234 -0.757 12.431 1.00 87.62 171 VAL A C 1
ATOM 1312 O O . VAL A 1 171 ? -20.991 -1.334 13.216 1.00 87.62 171 VAL A O 1
ATOM 1315 N N . SER A 1 172 ? -20.641 -0.270 11.263 1.00 87.62 172 SER A N 1
ATOM 1316 C CA . SER A 1 172 ? -21.986 -0.450 10.719 1.00 87.62 172 SER A CA 1
ATOM 1317 C C . SER A 1 172 ? -21.895 -1.219 9.405 1.00 87.62 172 SER A C 1
ATOM 1319 O O . SER A 1 172 ? -21.166 -0.803 8.508 1.00 87.62 172 SER A O 1
ATOM 1321 N N . ILE A 1 173 ? -22.621 -2.331 9.305 1.00 87.88 173 ILE A N 1
ATOM 1322 C CA . ILE A 1 173 ? -22.645 -3.187 8.117 1.00 87.88 173 ILE A CA 1
ATOM 1323 C C . ILE A 1 173 ? -24.077 -3.342 7.623 1.00 87.88 173 ILE A C 1
ATOM 1325 O O . ILE A 1 173 ? -24.993 -3.566 8.420 1.00 87.88 173 ILE A O 1
ATOM 1329 N N . GLN A 1 174 ? -24.269 -3.258 6.311 1.00 87.81 174 GLN A N 1
ATOM 1330 C CA . GLN A 1 174 ? -25.542 -3.559 5.659 1.00 87.81 174 GLN A CA 1
ATOM 1331 C C . GLN A 1 174 ? -25.350 -4.441 4.421 1.00 87.81 174 GLN A C 1
ATOM 1333 O O . GLN A 1 174 ? -24.316 -4.383 3.760 1.00 87.81 174 GLN A O 1
ATOM 1338 N N . ARG A 1 175 ? -26.364 -5.261 4.112 1.00 86.62 175 ARG A N 1
ATOM 1339 C CA . ARG A 1 175 ? -26.445 -6.037 2.865 1.00 86.62 175 ARG A CA 1
ATOM 1340 C C . ARG A 1 175 ? -27.180 -5.210 1.818 1.00 86.62 175 ARG A C 1
ATOM 1342 O O . ARG A 1 175 ? -28.309 -4.773 2.059 1.00 86.62 175 ARG A O 1
ATOM 1349 N N . ILE A 1 176 ? -26.574 -5.013 0.655 1.00 78.50 176 ILE A N 1
ATOM 1350 C CA . ILE A 1 176 ? -27.228 -4.318 -0.455 1.00 78.50 176 ILE A CA 1
ATOM 1351 C C . ILE A 1 176 ? -28.408 -5.146 -0.958 1.00 78.50 176 ILE A C 1
ATOM 1353 O O . ILE A 1 176 ? -28.305 -6.346 -1.168 1.00 78.50 176 ILE A O 1
ATOM 1357 N N . GLY A 1 177 ? -29.557 -4.492 -1.137 1.00 67.56 177 GLY A N 1
ATOM 1358 C CA . GLY A 1 177 ? -30.782 -5.144 -1.610 1.00 67.56 177 GLY A CA 1
ATOM 1359 C C . GLY A 1 177 ? -31.547 -5.937 -0.543 1.00 67.56 177 GLY A C 1
ATOM 1360 O O . GLY A 1 177 ? -32.675 -6.355 -0.810 1.00 67.56 177 GLY A O 1
ATOM 1361 N N . SER A 1 178 ? -31.004 -6.089 0.670 1.00 65.12 178 SER A N 1
ATOM 1362 C CA . SER A 1 178 ? -31.730 -6.685 1.793 1.00 65.12 178 SER A CA 1
ATOM 1363 C C . SER A 1 178 ? -32.645 -5.665 2.483 1.00 65.12 178 SER A C 1
ATOM 1365 O O . SER A 1 178 ? -32.354 -4.471 2.551 1.00 65.12 178 SER A O 1
ATOM 1367 N N . LYS A 1 179 ? -33.769 -6.146 3.032 1.00 57.19 179 LYS A N 1
ATOM 1368 C CA . LYS A 1 179 ? -34.604 -5.386 3.984 1.00 57.19 179 LYS A CA 1
ATOM 1369 C C . LYS A 1 179 ? -34.056 -5.442 5.415 1.00 57.19 179 LYS A C 1
ATOM 1371 O O . LYS A 1 179 ? -34.649 -4.830 6.309 1.00 57.19 179 LYS A O 1
ATOM 1376 N N . ASP A 1 180 ? -32.989 -6.202 5.643 1.00 56.94 180 ASP A N 1
ATOM 1377 C CA . ASP A 1 180 ? -32.379 -6.348 6.955 1.00 56.94 180 ASP A CA 1
ATOM 1378 C C . ASP A 1 180 ? -31.831 -5.011 7.446 1.00 56.94 180 ASP A C 1
ATOM 1380 O O . ASP A 1 180 ? -31.278 -4.203 6.700 1.00 56.94 180 ASP A O 1
ATOM 1384 N N . ARG A 1 181 ? -32.037 -4.759 8.739 1.00 59.09 181 ARG A N 1
ATOM 1385 C CA . ARG A 1 181 ? -31.611 -3.519 9.384 1.00 59.09 181 ARG A CA 1
ATOM 1386 C C . ARG A 1 181 ? -30.087 -3.448 9.391 1.00 59.09 181 ARG A C 1
ATOM 1388 O O . ARG A 1 181 ? -29.440 -4.434 9.729 1.00 59.09 181 ARG A O 1
ATOM 1395 N N . LEU A 1 182 ? -29.552 -2.255 9.115 1.00 73.75 182 LEU A N 1
ATOM 1396 C CA . LEU A 1 182 ? -28.161 -1.876 9.371 1.00 73.75 182 LEU A CA 1
ATOM 1397 C C . LEU A 1 182 ? -27.700 -2.465 10.710 1.00 73.75 182 LEU A C 1
ATOM 1399 O O . LEU A 1 182 ? -28.176 -2.051 11.775 1.00 73.75 182 LEU A O 1
ATOM 1403 N N . LEU A 1 183 ? -26.776 -3.420 10.661 1.00 77.75 183 LEU A N 1
ATOM 1404 C CA . LEU A 1 183 ? -26.208 -3.990 11.867 1.00 77.75 183 LEU A CA 1
ATOM 1405 C C . LEU A 1 183 ? -25.115 -3.049 12.355 1.00 77.75 183 LEU A C 1
ATOM 1407 O O . LEU A 1 183 ? -24.118 -2.820 11.681 1.00 77.75 183 LEU A O 1
ATOM 1411 N N . SER A 1 184 ? -25.323 -2.478 13.533 1.00 78.06 184 SER A N 1
ATOM 1412 C CA . SER A 1 184 ? -24.403 -1.534 14.155 1.00 78.06 184 SER A CA 1
ATOM 1413 C C . SER A 1 184 ? -23.807 -2.145 15.413 1.00 78.06 184 SER A C 1
ATOM 1415 O O . SER A 1 184 ? -24.527 -2.397 16.378 1.00 78.06 184 SER A O 1
ATOM 1417 N N . VAL A 1 185 ? -22.493 -2.335 15.421 1.00 79.94 185 VAL A N 1
ATOM 1418 C CA . VAL A 1 185 ? -21.750 -2.843 16.575 1.00 79.94 185 VAL A CA 1
ATOM 1419 C C . VAL A 1 185 ? -20.913 -1.712 17.159 1.00 79.94 185 VAL A C 1
ATOM 1421 O O . VAL A 1 185 ? -20.067 -1.129 16.481 1.00 79.94 185 VAL A O 1
ATOM 1424 N N . SER A 1 186 ? -21.149 -1.386 18.431 1.00 81.19 186 SER A N 1
ATOM 1425 C CA . SER A 1 186 ? -20.281 -0.470 19.175 1.00 81.19 186 SER A CA 1
ATOM 1426 C C . SER A 1 186 ? -19.058 -1.223 19.687 1.00 81.19 186 SER A C 1
ATOM 1428 O O . SER A 1 186 ? -19.205 -2.237 20.372 1.00 81.19 186 SER A O 1
ATOM 1430 N N . LEU A 1 187 ? -17.856 -0.709 19.411 1.00 75.44 187 LEU A N 1
ATOM 1431 C CA . LEU A 1 187 ? -16.620 -1.353 19.862 1.00 75.44 187 LEU A CA 1
ATOM 1432 C C . LEU A 1 187 ? -16.499 -1.379 21.388 1.00 75.44 187 LEU A C 1
ATOM 1434 O O . LEU A 1 187 ? -16.004 -2.358 21.933 1.00 75.44 187 LEU A O 1
ATOM 1438 N N . ASN A 1 188 ? -17.025 -0.372 22.094 1.00 72.88 188 ASN A N 1
ATOM 1439 C CA . ASN A 1 188 ? -17.031 -0.365 23.560 1.00 72.88 188 ASN A CA 1
ATOM 1440 C C . ASN A 1 188 ? -17.785 -1.576 24.128 1.00 72.88 188 ASN A C 1
ATOM 1442 O O . ASN A 1 188 ? -17.299 -2.222 25.051 1.00 72.88 188 ASN A O 1
ATOM 1446 N N . ALA A 1 189 ? -18.933 -1.927 23.541 1.00 67.25 189 ALA A N 1
ATOM 1447 C CA . ALA A 1 189 ? -19.724 -3.075 23.978 1.00 67.25 189 ALA A CA 1
ATOM 1448 C C . ALA A 1 189 ? -18.997 -4.410 23.731 1.00 67.25 189 ALA A C 1
ATOM 1450 O O . ALA A 1 189 ? -19.056 -5.310 24.569 1.00 67.25 189 ALA A O 1
ATOM 1451 N N . VAL A 1 190 ? -18.271 -4.523 22.614 1.00 68.19 190 VAL A N 1
ATOM 1452 C CA . VAL A 1 190 ? -17.484 -5.720 22.268 1.00 68.19 190 VAL A CA 1
ATOM 1453 C C . VAL A 1 190 ? -16.299 -5.890 23.215 1.00 68.19 190 VAL A C 1
ATOM 1455 O O . VAL A 1 190 ? -16.092 -6.981 23.746 1.00 68.19 190 VAL A O 1
ATOM 1458 N N . THR A 1 191 ? -15.557 -4.815 23.485 1.00 65.75 191 THR A N 1
ATOM 1459 C CA . THR A 1 191 ? -14.412 -4.837 24.405 1.00 65.75 191 THR A CA 1
ATOM 1460 C C . THR A 1 191 ? -14.845 -5.192 25.828 1.00 65.75 191 THR A C 1
ATOM 1462 O O . THR A 1 191 ? -14.204 -6.016 26.478 1.00 65.75 191 THR A O 1
ATOM 1465 N N . THR A 1 192 ? -15.971 -4.648 26.307 1.00 66.44 192 THR A N 1
ATOM 1466 C CA . THR A 1 192 ? -16.531 -5.011 27.619 1.00 66.44 192 THR A CA 1
ATOM 1467 C C . THR A 1 192 ? -16.933 -6.488 27.688 1.00 66.44 192 THR A C 1
ATOM 1469 O O . THR A 1 192 ? -16.609 -7.153 28.670 1.00 66.44 192 THR A O 1
ATOM 1472 N N . ALA A 1 193 ? -17.592 -7.025 26.657 1.00 61.78 193 ALA A N 1
ATOM 1473 C CA . ALA A 1 193 ? -18.023 -8.425 26.633 1.00 61.78 193 ALA A CA 1
ATOM 1474 C C . ALA A 1 193 ? -16.844 -9.418 26.569 1.00 61.78 193 ALA A C 1
ATOM 1476 O O . ALA A 1 193 ? -16.868 -10.459 27.228 1.00 61.78 193 ALA A O 1
ATOM 1477 N N . LEU A 1 194 ? -15.792 -9.085 25.815 1.00 61.47 194 LEU A N 1
ATOM 1478 C CA . LEU A 1 194 ? -14.584 -9.910 25.713 1.00 61.47 194 LEU A CA 1
ATOM 1479 C C . LEU A 1 194 ? -13.768 -9.900 27.011 1.00 61.47 194 LEU A C 1
ATOM 1481 O O . LEU A 1 194 ? -13.308 -10.946 27.450 1.00 61.47 194 LEU A O 1
ATOM 1485 N N . ASN A 1 195 ? -13.650 -8.751 27.678 1.00 62.16 195 ASN A N 1
ATOM 1486 C CA . ASN A 1 195 ? -12.936 -8.660 28.957 1.00 62.16 195 ASN A CA 1
ATOM 1487 C C . ASN A 1 195 ? -13.693 -9.328 30.118 1.00 62.16 195 ASN A C 1
ATOM 1489 O O . ASN A 1 195 ? -13.091 -9.711 31.121 1.00 62.16 195 ASN A O 1
ATOM 1493 N N . ALA A 1 196 ? -15.015 -9.476 29.999 1.00 60.09 196 ALA A N 1
ATOM 1494 C CA . ALA A 1 196 ? -15.817 -10.230 30.957 1.00 60.09 196 ALA A CA 1
ATOM 1495 C C . ALA A 1 196 ? -15.614 -11.752 30.831 1.00 60.09 196 ALA A C 1
ATOM 1497 O O . ALA A 1 196 ? -15.840 -12.472 31.798 1.00 60.09 196 ALA A O 1
ATOM 1498 N N . THR A 1 197 ? -15.176 -12.246 29.668 1.00 54.97 197 THR A N 1
ATOM 1499 C CA . THR A 1 197 ? -14.981 -13.685 29.412 1.00 54.97 197 THR A CA 1
ATOM 1500 C C . THR A 1 197 ? -13.567 -14.183 29.720 1.00 54.97 197 THR A C 1
ATOM 1502 O O . THR A 1 197 ? -13.395 -15.379 29.916 1.00 54.97 197 THR A O 1
ATOM 1505 N N . THR A 1 198 ? -12.569 -13.302 29.832 1.00 50.00 198 THR A N 1
ATOM 1506 C CA . THR A 1 198 ? -11.177 -13.645 30.197 1.00 50.00 198 THR A CA 1
ATOM 1507 C C . THR A 1 198 ? -10.882 -13.653 31.702 1.00 50.00 198 THR A C 1
ATOM 1509 O O . THR A 1 198 ? -9.776 -14.012 32.090 1.00 50.00 198 THR A O 1
ATOM 1512 N N . ASN A 1 199 ? -11.837 -13.266 32.554 1.00 48.75 199 ASN A N 1
ATOM 1513 C CA . ASN A 1 199 ? -11.682 -13.239 34.020 1.00 48.75 199 ASN A CA 1
ATOM 1514 C C . ASN A 1 199 ? -12.299 -14.463 34.737 1.00 48.75 199 ASN A C 1
ATOM 1516 O O . ASN A 1 199 ? -12.559 -14.407 35.941 1.00 48.75 199 ASN A O 1
ATOM 1520 N N . HIS A 1 200 ? -12.527 -15.558 34.010 1.00 41.69 200 HIS A N 1
ATOM 1521 C CA . HIS A 1 200 ? -12.927 -16.866 34.537 1.00 41.69 200 HIS A CA 1
ATOM 1522 C C . HIS A 1 200 ? -11.913 -17.929 34.124 1.00 41.69 200 HIS A C 1
ATOM 1524 O O . HIS A 1 200 ? -11.718 -18.866 34.929 1.00 41.69 200 HIS A O 1
#

Foldseek 3Di:
DDPVVPPDDDVVVVVVDQQLVVLVVCCPDPCVVLQQLSDPQVSCVPPDPPQWDDDPQKIWGHDPVDTDIDGVVVNVVSVVSRVVSVVVVVVVVCVVCVVVVNDPPDDQVNCVVVCNHLQSVLQVVCVVQVWAWPDWDDDQLEIETETEDDDDPVVSQLVSLVSSPDSHQKYWYDYPPDPDDTDIDGSVVSVVVVVVVVVD